Protein AF-A0A3P7LT71-F1 (afdb_monomer_lite)

Sequence (291 aa):
MTPVETENPTGGYGKTVSHVVISLRTVKGVKQLKLDPSIYESLQKEHVEVGDVIYIEANSGAVKRQGRCDVYTAEYDLEADEYVPLPKGEVHKKKEVVQDVTLHDLDIANARPQGGHDIVSMMGQLMKPKKTEITDKLRKEINKVVNKYIDQGIAELVPGVLFIDEVHMLDIECFTYLHRALESTIAPIVIFATNRGKCLIRLVSFFANLTNVSLRLPLIPVLLTLSPNNEPFHALLNRFVIQLLTPASRLAQLSESEEIGPEHINEVAGLFLNAKQSAKILAEHEAQYIK

Organism: Dibothriocephalus latus (NCBI:txid60516)

Foldseek 3Di:
DDFDWDDDPPPDPDTQGQWDWDWDDAPVGIDIDTAGSLLVVQCVVQVDDPQWDWDADRVVSHIDTPWGEPVPPDPPDPDPIDYDYGHNDDPDDDDDDDDDDDLVNVQVCVVQVQDPPDPVSVVVVVDDDDDDDRDPVSSVVSVVVVVVCVVVVNDDQDAAEAEDEQCLVDAPVVVVVVVVQVVDPSHHHYAYYHPDDDDDHVPCVVVVVPDPDPDPDPDDDDHPPPPPPDDDVPPPCPVVLVVLVVQLVVVCVVVVHPDRDPVSSVVSPVVDDDPVRVVVVCVVPVVVPPD

Secondary structure (DSSP, 8-state):
-EEEEE--TT--SSPEEEEEEEEEE-SS-EEEEEE-HHHHHHHHHTT--TTEEEEE-TTT--EEEEEEEGGG--TT------EEPPPSS-SS----------HHHHHHHHHS-TT--SHHHHHHHHS----PPPPHHHHHHHHHHHHHHHHTTS------EEEESSGGGSBHHHHHHHHHHHTSTTPPEEEE--S-SS---BTGGGTTTS----------S------SSS-SSTTT--HHHHHHHHHHHHHHHHTT-SS--HHHHHHHHHHS--HHHHHHHHHHTHHHH--

Radius of gyration: 31.95 Å; chains: 1; bounding box: 86×47×86 Å

pLDDT: mean 73.47, std 18.34, range [28.03, 94.38]

InterPro domains:
  IPR010339 TIP49, P-loop domain [PF06068] (2-202)
  IPR012340 Nucleic acid-binding, OB-fold [SSF50249] (5-72)
  IPR027238 RuvB-like [PTHR11093] (2-202)
  IPR027417 P-loop containing nucleoside triphosphate hydrolase [G3DSA:3.40.50.300] (113-221)
  IPR027417 P-loop containing nucleoside triphosphate hydrolase [SSF52540] (54-271)
  IPR041048 RuvB-like, AAA-lid domain [PF17856] (239-273)
  IPR042487 RuvBL1/2, DNA/RNA binding domain [G3DSA:2.40.50.360] (1-107)

Structure (mmCIF, N/CA/C/O backbone):
data_AF-A0A3P7LT71-F1
#
_entry.id   AF-A0A3P7LT71-F1
#
loop_
_atom_site.group_PDB
_atom_site.id
_atom_site.type_symbol
_atom_site.label_atom_id
_atom_site.label_alt_id
_atom_site.label_comp_id
_atom_site.label_asym_id
_atom_site.label_entity_id
_atom_site.label_seq_id
_atom_site.pdbx_PDB_ins_code
_atom_site.Cartn_x
_atom_site.Cartn_y
_atom_site.Cartn_z
_atom_site.occupancy
_atom_site.B_iso_or_equiv
_atom_site.auth_seq_id
_atom_site.auth_comp_id
_atom_site.auth_asym_id
_atom_site.auth_atom_id
_atom_site.pdbx_PDB_model_num
ATOM 1 N N . MET A 1 1 ? -33.618 5.134 18.884 1.00 56.66 1 MET A N 1
ATOM 2 C CA . MET A 1 1 ? -32.448 5.178 19.792 1.00 56.66 1 MET A CA 1
ATOM 3 C C . MET A 1 1 ? -32.828 6.002 21.014 1.00 56.66 1 MET A C 1
ATOM 5 O O . MET A 1 1 ? -33.650 6.895 20.858 1.00 56.66 1 MET A O 1
ATOM 9 N N . THR A 1 2 ? -32.293 5.710 22.200 1.00 57.09 2 THR A N 1
ATOM 10 C CA . THR A 1 2 ? -32.598 6.471 23.431 1.00 57.09 2 THR A CA 1
ATOM 11 C C . THR A 1 2 ? -31.295 6.906 24.107 1.00 57.09 2 THR A C 1
ATOM 13 O O . THR A 1 2 ? -30.626 6.051 24.698 1.00 57.09 2 THR A O 1
ATOM 16 N N . PRO A 1 3 ? -30.894 8.187 23.996 1.00 58.06 3 PRO A N 1
ATOM 17 C CA . PRO A 1 3 ? -29.768 8.722 24.757 1.00 58.06 3 PRO A CA 1
ATOM 18 C C . PRO A 1 3 ? -30.151 8.864 26.237 1.00 58.06 3 PRO A C 1
ATOM 20 O O . PRO A 1 3 ? -31.269 9.271 26.552 1.00 58.06 3 PRO A O 1
ATOM 23 N N . VAL A 1 4 ? -29.235 8.515 27.149 1.00 59.06 4 VAL A N 1
ATOM 24 C CA . VAL A 1 4 ? -29.421 8.721 28.595 1.00 59.06 4 VAL A CA 1
ATOM 25 C C . VAL A 1 4 ? -28.599 9.934 29.022 1.00 59.06 4 VAL A C 1
ATOM 27 O O . VAL A 1 4 ? -27.365 9.900 29.061 1.00 59.06 4 VAL A O 1
ATOM 30 N N . GLU A 1 5 ? -29.299 11.024 29.307 1.00 62.72 5 GLU A N 1
ATOM 31 C CA . GLU A 1 5 ? -28.729 12.320 29.680 1.00 62.72 5 GLU A CA 1
ATOM 32 C C . GLU A 1 5 ? -28.461 12.373 31.193 1.00 62.72 5 GLU A C 1
ATOM 34 O O . GLU A 1 5 ? -29.277 11.911 31.990 1.00 62.72 5 GLU A O 1
ATOM 39 N N . THR A 1 6 ? -27.332 12.954 31.599 1.00 56.59 6 THR A N 1
ATOM 40 C CA . THR A 1 6 ? -27.022 13.259 33.008 1.00 56.59 6 THR A CA 1
ATOM 41 C C . THR A 1 6 ? -26.658 14.731 33.170 1.00 56.59 6 THR A C 1
ATOM 43 O O . THR A 1 6 ? -26.099 15.347 32.259 1.00 56.59 6 THR A O 1
ATOM 46 N N . GLU A 1 7 ? -26.967 15.298 34.336 1.00 48.78 7 GLU A N 1
ATOM 47 C CA . GLU A 1 7 ? -26.596 16.672 34.686 1.00 48.78 7 GLU A CA 1
ATOM 48 C C . GLU A 1 7 ? -25.079 16.803 34.895 1.00 48.78 7 GLU A C 1
ATOM 50 O O . GLU A 1 7 ? -24.433 15.924 35.469 1.00 48.78 7 GLU A O 1
ATOM 55 N N . ASN A 1 8 ? -24.500 17.904 34.409 1.00 49.47 8 ASN A N 1
ATOM 56 C CA . ASN A 1 8 ? -23.070 18.178 34.529 1.00 49.47 8 ASN A CA 1
ATOM 57 C C . ASN A 1 8 ? -22.668 18.464 35.990 1.00 49.47 8 ASN A C 1
ATOM 59 O O . ASN A 1 8 ? -23.230 19.382 36.590 1.00 49.47 8 ASN A O 1
ATOM 63 N N . PRO A 1 9 ? -21.624 17.808 36.540 1.00 56.09 9 PRO A N 1
ATOM 64 C CA . PRO A 1 9 ? -21.125 18.109 37.884 1.00 56.09 9 PRO A CA 1
ATOM 65 C C . PRO A 1 9 ? -20.475 19.502 38.024 1.00 56.09 9 PRO A C 1
ATOM 67 O O . PRO A 1 9 ? -20.189 19.926 39.140 1.00 56.09 9 PRO A O 1
ATOM 70 N N . THR A 1 10 ? -20.260 20.234 36.923 1.00 57.00 10 THR A N 1
ATOM 71 C CA . THR A 1 10 ? -19.500 21.502 36.890 1.00 57.00 10 THR A CA 1
ATOM 72 C C . THR A 1 10 ? -20.336 22.739 36.521 1.00 57.00 10 THR A C 1
ATOM 74 O O . THR A 1 10 ? -19.795 23.720 36.020 1.00 57.00 10 THR A O 1
ATOM 77 N N . GLY A 1 11 ? -21.654 22.727 36.755 1.00 52.84 11 GLY A N 1
ATOM 78 C CA . GLY A 1 11 ? -22.485 23.948 36.774 1.00 52.84 11 GLY A CA 1
ATOM 79 C C . GLY A 1 11 ? -22.625 24.731 35.455 1.00 52.84 11 GLY A C 1
ATOM 80 O O . GLY A 1 11 ? -23.061 25.880 35.477 1.00 52.84 11 GLY A O 1
ATOM 81 N N . GLY A 1 12 ? -22.265 24.143 34.311 1.00 45.78 12 GLY A N 1
ATOM 82 C CA . GLY A 1 12 ? -22.457 24.734 32.984 1.00 45.78 12 GLY A CA 1
ATOM 83 C C . GLY A 1 12 ? -23.772 24.289 32.341 1.00 45.78 12 GLY A C 1
ATOM 84 O O . GLY A 1 12 ? -24.101 23.103 32.365 1.00 45.78 12 GLY A O 1
ATOM 85 N N . TYR A 1 13 ? -24.511 25.234 31.749 1.00 42.78 13 TYR A N 1
ATOM 86 C CA . TYR A 1 13 ? -25.722 24.961 30.970 1.00 42.78 13 TYR A CA 1
ATOM 87 C C . TYR A 1 13 ? -25.415 24.008 29.806 1.00 42.78 13 TYR A C 1
ATOM 89 O O . TYR A 1 13 ? -24.711 24.367 28.867 1.00 42.78 13 TYR A O 1
ATOM 97 N N . GLY A 1 14 ? -25.968 22.799 29.871 1.00 52.97 14 GLY A N 1
ATOM 98 C CA . GLY A 1 14 ? -25.891 21.798 28.811 1.00 52.97 14 GLY A CA 1
ATOM 99 C C . GLY A 1 14 ? -26.136 20.403 29.372 1.00 52.97 14 GLY A C 1
ATOM 100 O O . GLY A 1 14 ? -25.527 20.022 30.370 1.00 52.97 14 GLY A O 1
ATOM 101 N N . LYS A 1 15 ? -27.052 19.652 28.757 1.00 57.28 15 LYS A N 1
ATOM 102 C CA . LYS A 1 15 ? -27.243 18.235 29.072 1.00 57.28 15 LYS A CA 1
ATOM 103 C C . LYS A 1 15 ? -26.098 17.445 28.447 1.00 57.28 15 LYS A C 1
ATOM 105 O O . LYS A 1 15 ? -25.860 17.585 27.250 1.00 57.28 15 LYS A O 1
ATOM 110 N N . THR A 1 16 ? -25.417 16.618 29.231 1.00 62.06 16 THR A N 1
ATOM 111 C CA . THR A 1 16 ? -24.325 15.777 28.725 1.00 62.06 16 THR A CA 1
ATOM 112 C C . THR A 1 16 ? -24.834 14.350 28.583 1.00 62.06 16 THR A C 1
ATOM 114 O O . THR A 1 16 ? -25.412 13.786 29.516 1.00 62.06 16 THR A O 1
ATOM 117 N N . VAL A 1 17 ? -24.666 13.763 27.398 1.00 68.06 17 VAL A N 1
ATOM 118 C CA . VAL A 1 17 ? -25.032 12.364 27.149 1.00 68.06 17 VAL A CA 1
ATOM 119 C C . VAL A 1 17 ? -24.034 11.478 27.891 1.00 68.06 17 VAL A C 1
ATOM 121 O O . VAL A 1 17 ? -22.835 11.578 27.662 1.00 68.06 17 VAL A O 1
ATOM 124 N N . SER A 1 18 ? -24.519 10.626 28.796 1.00 75.44 18 SER A N 1
ATOM 125 C CA . SER A 1 18 ? -23.660 9.730 29.589 1.00 75.44 18 SER A CA 1
ATOM 126 C C . SER A 1 18 ? -23.343 8.422 28.869 1.00 75.44 18 SER A C 1
ATOM 128 O O . SER A 1 18 ? -22.253 7.879 29.009 1.00 75.44 18 SER A O 1
ATOM 130 N N . HIS A 1 19 ? -24.306 7.905 28.109 1.00 76.81 19 HIS A N 1
ATOM 131 C CA . HIS A 1 19 ? -24.174 6.725 27.263 1.00 76.81 19 HIS A CA 1
ATOM 132 C C . HIS A 1 19 ? -25.355 6.650 26.291 1.00 76.81 19 HIS A C 1
ATOM 134 O O . HIS A 1 19 ? -26.444 7.176 26.557 1.00 76.81 19 HIS A O 1
ATOM 140 N N . VAL A 1 20 ? -25.156 5.958 25.170 1.00 84.06 20 VAL A N 1
ATOM 141 C CA . VAL A 1 20 ? -26.204 5.698 24.177 1.00 84.06 20 VAL A CA 1
ATOM 142 C C . VAL A 1 20 ? -26.631 4.245 24.269 1.00 84.06 20 VAL A C 1
ATOM 144 O O . VAL A 1 20 ? -25.797 3.340 24.285 1.00 84.06 20 VAL A O 1
ATOM 147 N N . VAL A 1 21 ? -27.940 4.001 24.300 1.00 88.88 21 VAL A N 1
ATOM 148 C CA . VAL A 1 21 ? -28.482 2.643 24.245 1.00 88.88 21 VAL A CA 1
ATOM 149 C C . VAL A 1 21 ? -29.082 2.390 22.865 1.00 88.88 21 VAL A C 1
ATOM 151 O O . VAL A 1 21 ? -30.026 3.070 22.448 1.00 88.88 21 VAL A O 1
ATOM 154 N N . ILE A 1 22 ? -28.542 1.393 22.161 1.00 89.69 22 ILE A N 1
ATOM 155 C CA . ILE A 1 22 ? -28.973 1.005 20.812 1.00 89.69 22 ILE A CA 1
ATOM 156 C C . ILE A 1 22 ? -29.358 -0.467 20.805 1.00 89.69 22 ILE A C 1
ATOM 158 O O . ILE A 1 22 ? -28.651 -1.312 21.350 1.00 89.69 22 ILE A O 1
ATOM 162 N N . SER A 1 23 ? -30.486 -0.775 20.171 1.00 91.06 23 SER A N 1
ATOM 163 C CA . SER A 1 23 ? -30.909 -2.150 19.914 1.00 91.06 23 SER A CA 1
ATOM 164 C C . SER A 1 23 ? -30.607 -2.490 18.463 1.00 91.06 23 SER A C 1
ATOM 166 O O . SER A 1 23 ? -31.180 -1.880 17.564 1.00 91.06 23 SER A O 1
ATOM 168 N N . LEU A 1 24 ? -29.704 -3.443 18.241 1.00 92.06 24 LEU A N 1
ATOM 169 C CA . LEU A 1 24 ? -29.314 -3.911 16.913 1.00 92.06 24 LEU A CA 1
ATOM 170 C C . LEU A 1 24 ? -29.875 -5.310 16.662 1.00 92.06 24 LEU A C 1
ATOM 172 O O . LEU A 1 24 ? -29.903 -6.157 17.560 1.00 92.06 24 LEU A O 1
ATOM 176 N N . ARG A 1 25 ? -30.308 -5.556 15.425 1.00 91.50 25 ARG A N 1
ATOM 177 C CA . ARG A 1 25 ? -30.912 -6.817 14.990 1.00 91.50 25 ARG A CA 1
ATOM 178 C C . ARG A 1 25 ? -30.166 -7.380 13.788 1.00 91.50 25 ARG A C 1
ATOM 180 O O . ARG A 1 25 ? -29.924 -6.673 12.818 1.00 91.50 25 ARG A O 1
ATOM 187 N N . THR A 1 26 ? -29.873 -8.673 13.837 1.00 92.38 26 THR A N 1
ATOM 188 C CA . THR A 1 26 ? -29.441 -9.476 12.688 1.00 92.38 26 THR A CA 1
ATOM 189 C C . THR A 1 26 ? -30.418 -10.630 12.460 1.00 92.38 26 THR A C 1
ATOM 191 O O . THR A 1 26 ? -31.375 -10.805 13.219 1.00 92.38 26 THR A O 1
ATOM 194 N N . VAL A 1 27 ? -30.187 -11.451 11.429 1.00 91.75 27 VAL A N 1
ATOM 195 C CA . VAL A 1 27 ? -30.993 -12.665 11.177 1.00 91.75 27 VAL A CA 1
ATOM 196 C C . VAL A 1 27 ? -30.924 -13.645 12.356 1.00 91.75 27 VAL A C 1
ATOM 198 O O . VAL A 1 27 ? -31.893 -14.341 12.639 1.00 91.75 27 VAL A O 1
ATOM 201 N N . LYS A 1 28 ? -29.788 -13.693 13.063 1.00 89.00 28 LYS A N 1
ATOM 202 C CA . LYS A 1 28 ? -29.563 -14.633 14.170 1.00 89.00 28 LYS A CA 1
ATOM 203 C C . LYS A 1 28 ? -30.154 -14.184 15.505 1.00 89.00 28 LYS A C 1
ATOM 205 O O . LYS A 1 28 ? -30.392 -15.030 16.360 1.00 89.00 28 LYS A O 1
ATOM 210 N N . GLY A 1 29 ? -30.363 -12.885 15.718 1.00 89.25 29 GLY A N 1
ATOM 211 C CA . GLY A 1 29 ? -30.890 -12.395 16.988 1.00 89.25 29 GLY A CA 1
ATOM 212 C C . GLY A 1 29 ? -30.862 -10.879 17.143 1.00 89.25 29 GLY A C 1
ATOM 213 O O . GLY A 1 29 ? -30.380 -10.144 16.282 1.00 89.25 29 GLY A O 1
ATOM 214 N N . VAL A 1 30 ? -31.388 -10.419 18.276 1.00 92.62 30 VAL A N 1
ATOM 215 C CA . VAL A 1 30 ? -31.430 -9.008 18.678 1.00 92.62 30 VAL A CA 1
ATOM 216 C C . VAL A 1 30 ? -30.557 -8.829 19.911 1.00 92.62 30 VAL A C 1
ATOM 218 O O . VAL A 1 30 ? -30.588 -9.661 20.819 1.00 92.62 30 VAL A O 1
ATOM 221 N N . LYS A 1 31 ? -29.784 -7.744 19.964 1.00 91.19 31 LYS A N 1
ATOM 222 C CA . LYS A 1 31 ? -28.981 -7.397 21.135 1.00 91.19 31 LYS A CA 1
ATOM 223 C C . LYS A 1 31 ? -29.050 -5.903 21.411 1.00 91.19 31 LYS A C 1
ATOM 225 O O . LYS A 1 31 ? -28.891 -5.088 20.506 1.00 91.19 31 LYS A O 1
ATOM 230 N N . GLN A 1 32 ? -29.264 -5.562 22.675 1.00 90.94 32 GLN A N 1
ATOM 231 C CA . GLN A 1 32 ? -29.188 -4.191 23.157 1.00 90.94 32 GLN A CA 1
ATOM 232 C C . GLN A 1 32 ? -27.770 -3.921 23.665 1.00 90.94 32 GLN A C 1
ATOM 234 O O . GLN A 1 32 ? -27.232 -4.690 24.464 1.00 90.94 32 GLN A O 1
ATOM 239 N N . LEU A 1 33 ? -27.155 -2.855 23.167 1.00 87.69 33 LEU A N 1
ATOM 240 C CA . LEU A 1 33 ? -25.790 -2.453 23.478 1.00 87.69 33 LEU A CA 1
ATOM 241 C C . LEU A 1 33 ? -25.803 -1.078 24.144 1.00 87.69 33 LEU A C 1
ATOM 243 O O . LEU A 1 33 ? -26.560 -0.189 23.749 1.00 87.69 33 LEU A O 1
ATOM 247 N N . LYS A 1 34 ? -24.950 -0.926 25.158 1.00 87.94 34 LYS A N 1
ATOM 248 C CA . LYS A 1 34 ? -24.612 0.366 25.755 1.00 87.94 34 LYS A CA 1
ATOM 249 C C . LYS A 1 34 ? -23.305 0.828 25.127 1.00 87.94 34 LYS A C 1
ATOM 251 O O . LYS A 1 34 ? -22.323 0.090 25.168 1.00 87.94 34 LYS A O 1
ATOM 256 N N . LEU A 1 35 ? -23.331 2.001 24.518 1.00 85.81 35 LEU A N 1
ATOM 257 C CA . LEU A 1 35 ? -22.243 2.575 23.740 1.00 85.81 35 LEU A CA 1
ATOM 258 C C . LEU A 1 35 ? -21.802 3.902 24.357 1.00 85.81 35 LEU A C 1
ATOM 260 O O . LEU A 1 35 ? -22.579 4.568 25.049 1.00 85.81 35 LEU A O 1
ATOM 264 N N . ASP A 1 36 ? -20.548 4.255 24.099 1.00 84.69 36 ASP A N 1
ATOM 265 C CA . ASP A 1 36 ? -19.942 5.500 24.558 1.00 84.69 36 ASP A CA 1
ATOM 266 C C . ASP A 1 36 ? -20.647 6.731 23.946 1.00 84.69 36 ASP A C 1
ATOM 268 O O . ASP A 1 36 ? -21.119 6.652 22.804 1.00 84.69 36 ASP A O 1
ATOM 272 N N . PRO A 1 37 ? -20.731 7.869 24.662 1.00 83.56 37 PRO A N 1
ATOM 273 C CA . PRO A 1 37 ? -21.301 9.109 24.135 1.00 83.56 37 PRO A CA 1
ATOM 274 C C . PRO A 1 37 ? -20.713 9.571 22.800 1.00 83.56 37 PRO A C 1
ATOM 276 O O . PRO A 1 37 ? -21.458 10.099 21.980 1.00 83.56 37 PRO A O 1
ATOM 279 N N . SER A 1 38 ? -19.425 9.331 22.535 1.00 82.56 38 SER A N 1
ATOM 280 C CA . SER A 1 38 ? -18.770 9.712 21.269 1.00 82.56 38 SER A CA 1
ATOM 281 C C . SER A 1 38 ? -19.420 9.083 20.029 1.00 82.56 38 SER A C 1
ATOM 283 O O . SER A 1 38 ? -19.444 9.674 18.948 1.00 82.56 38 SER A O 1
ATOM 285 N N . ILE A 1 39 ? -20.023 7.902 20.184 1.00 86.62 39 ILE A N 1
ATOM 286 C CA . ILE A 1 39 ? -20.712 7.202 19.095 1.00 86.62 39 ILE A CA 1
ATOM 287 C C . ILE A 1 39 ? -22.015 7.928 18.724 1.00 86.62 39 ILE A C 1
ATOM 289 O O . ILE A 1 39 ? -22.436 7.869 17.569 1.00 86.62 39 ILE A O 1
ATOM 293 N N . TYR A 1 40 ? -22.629 8.663 19.662 1.00 84.44 40 TYR A N 1
ATOM 294 C CA . TYR A 1 40 ? -23.823 9.473 19.399 1.00 84.44 40 TYR A CA 1
ATOM 295 C C . TYR A 1 40 ? -23.583 10.501 18.292 1.00 84.44 40 TYR A C 1
ATOM 297 O O . TYR A 1 40 ? -24.380 10.615 17.363 1.00 84.44 40 TYR A O 1
ATOM 305 N N . GLU A 1 41 ? -22.456 11.211 18.367 1.00 83.50 41 GLU A N 1
ATOM 306 C CA . GLU A 1 41 ? -22.095 12.246 17.397 1.00 83.50 41 GLU A CA 1
ATOM 307 C C . GLU A 1 41 ? -21.868 11.643 16.007 1.00 83.50 41 GLU A C 1
ATOM 309 O O . GLU A 1 41 ? -22.338 12.180 15.004 1.00 83.50 41 GLU A O 1
ATOM 314 N N . SER A 1 42 ? -21.213 10.479 15.947 1.00 87.06 42 SER A N 1
ATOM 315 C CA . SER A 1 42 ? -20.980 9.755 14.692 1.00 87.06 42 SER A CA 1
ATOM 316 C C . SER A 1 42 ? -22.283 9.257 14.059 1.00 87.06 42 SER A C 1
ATOM 318 O O . SER A 1 42 ? -22.452 9.359 12.848 1.00 87.06 42 SER A O 1
ATOM 320 N N . LEU A 1 43 ? -23.236 8.779 14.866 1.00 88.12 43 LEU A N 1
ATOM 321 C CA . LEU A 1 43 ? -24.565 8.375 14.388 1.00 88.12 43 LEU A CA 1
ATOM 322 C C . LEU A 1 43 ? -25.357 9.557 13.830 1.00 88.12 43 LEU A C 1
ATOM 324 O O . LEU A 1 43 ? -26.037 9.415 12.816 1.00 88.12 43 LEU A O 1
ATOM 328 N N . GLN A 1 44 ? -25.261 10.718 14.484 1.00 86.75 44 GLN A N 1
ATOM 329 C CA . GLN A 1 44 ? -25.933 11.933 14.036 1.00 86.75 44 GLN A CA 1
ATOM 330 C C . GLN A 1 44 ? -25.322 12.467 12.736 1.00 86.75 44 GLN A C 1
ATOM 332 O O . GLN A 1 44 ? -26.058 12.899 11.852 1.00 86.75 44 GLN A O 1
ATOM 337 N N . LYS A 1 45 ? -23.993 12.396 12.598 1.00 88.62 45 LYS A N 1
ATOM 338 C CA . LYS A 1 45 ? -23.267 12.799 11.386 1.00 88.62 45 LYS A CA 1
ATOM 339 C C . LYS A 1 45 ? -23.591 11.917 10.177 1.00 88.62 45 LYS A C 1
ATOM 341 O O . LYS A 1 45 ? -23.670 12.422 9.065 1.00 88.62 45 LYS A O 1
ATOM 346 N N . GLU A 1 46 ? -23.781 10.620 10.401 1.00 86.69 46 GLU A N 1
ATOM 347 C CA . GLU A 1 46 ? -24.147 9.642 9.366 1.00 86.69 46 GLU A CA 1
ATOM 348 C C . GLU A 1 46 ? -25.667 9.577 9.111 1.00 86.69 46 GLU A C 1
ATOM 350 O O . GLU A 1 46 ? -26.113 8.741 8.329 1.00 86.69 46 GLU A O 1
ATOM 355 N N . HIS A 1 47 ? -26.463 10.438 9.764 1.00 88.38 47 HIS A N 1
ATOM 356 C CA . HIS A 1 47 ? -27.927 10.488 9.651 1.00 88.38 47 HIS A CA 1
ATOM 357 C C . HIS A 1 47 ? -28.598 9.117 9.821 1.00 88.38 47 HIS A C 1
ATOM 359 O O . HIS A 1 47 ? -29.486 8.742 9.063 1.00 88.38 47 HIS A O 1
ATOM 365 N N . VAL A 1 48 ? -28.153 8.348 10.819 1.00 89.38 48 VAL A N 1
ATOM 366 C CA . VAL A 1 48 ? -28.643 6.982 11.024 1.00 89.38 48 VAL A CA 1
ATOM 367 C C . VAL A 1 48 ? -30.056 6.981 11.595 1.00 89.38 48 VAL A C 1
ATOM 369 O O . VAL A 1 48 ? -30.310 7.516 12.679 1.00 89.38 48 VAL A O 1
ATOM 372 N N . GLU A 1 49 ? -30.949 6.262 10.925 1.00 88.06 49 GLU A N 1
ATOM 373 C CA . GLU A 1 49 ? -32.339 6.106 11.327 1.00 88.06 49 GLU A CA 1
ATOM 374 C C . GLU A 1 49 ? -32.695 4.676 11.752 1.00 88.06 49 GLU A C 1
ATOM 376 O O . GLU A 1 49 ? -31.937 3.711 11.609 1.00 88.06 49 GLU A O 1
ATOM 381 N N . VAL A 1 50 ? -33.895 4.522 12.318 1.00 88.38 50 VAL A N 1
ATOM 382 C CA . VAL A 1 50 ? -34.441 3.201 12.635 1.00 88.38 50 VAL A CA 1
ATOM 383 C C . VAL A 1 50 ? -34.809 2.498 11.332 1.00 88.38 50 VAL A C 1
ATOM 385 O O . VAL A 1 50 ? -35.733 2.913 10.646 1.00 88.38 50 VAL A O 1
ATOM 388 N N . GLY A 1 51 ? -34.113 1.403 11.037 1.00 87.31 51 GLY A N 1
ATOM 389 C CA . GLY A 1 51 ? -34.288 0.643 9.797 1.00 87.31 51 GLY A CA 1
ATOM 390 C C . GLY A 1 51 ? -33.019 0.570 8.953 1.00 87.31 51 GLY A C 1
ATOM 391 O O . GLY A 1 51 ? -32.964 -0.234 8.029 1.00 87.31 51 GLY A O 1
ATOM 392 N N . ASP A 1 52 ? -31.980 1.332 9.293 1.00 90.44 52 ASP A N 1
ATOM 393 C CA . ASP A 1 52 ? -30.711 1.300 8.569 1.00 90.44 52 ASP A CA 1
ATOM 394 C C . ASP A 1 52 ? -29.800 0.154 9.027 1.00 90.44 52 ASP A C 1
ATOM 396 O O . ASP A 1 52 ? -29.746 -0.219 10.207 1.00 90.44 52 ASP A O 1
ATOM 400 N N . VAL A 1 53 ? -29.031 -0.386 8.082 1.00 91.56 53 VAL A N 1
ATOM 401 C CA . VAL A 1 53 ? -27.941 -1.323 8.351 1.00 91.56 53 VAL A CA 1
ATOM 402 C C . VAL A 1 53 ? -26.673 -0.515 8.604 1.00 91.56 53 VAL A C 1
ATOM 404 O O . VAL A 1 53 ? -26.210 0.231 7.743 1.00 91.56 53 VAL A O 1
ATOM 407 N N . ILE A 1 54 ? -26.095 -0.669 9.795 1.00 92.94 54 ILE A N 1
ATOM 408 C CA . ILE A 1 54 ? -24.903 0.075 10.213 1.00 92.94 54 ILE A CA 1
ATOM 409 C C . ILE A 1 54 ? -23.782 -0.852 10.666 1.00 92.94 54 ILE A C 1
ATOM 411 O O . ILE A 1 54 ? -24.015 -1.921 11.235 1.00 92.94 54 ILE A O 1
ATOM 415 N N . TYR A 1 55 ? -22.550 -0.401 10.457 1.00 91.31 55 TYR A N 1
ATOM 416 C CA . TYR A 1 55 ? -21.349 -1.007 11.014 1.00 91.31 55 TYR A CA 1
ATOM 417 C C . TYR A 1 55 ? -20.757 -0.073 12.071 1.00 91.31 55 TYR A C 1
ATOM 419 O O . TYR A 1 55 ? -20.469 1.085 11.774 1.00 91.31 55 TYR A O 1
ATOM 427 N N . ILE A 1 56 ? -20.582 -0.584 13.292 1.00 90.06 56 ILE A N 1
ATOM 428 C CA . ILE A 1 56 ? -19.981 0.150 14.411 1.00 90.06 56 ILE A CA 1
ATOM 429 C C . ILE A 1 56 ? -18.676 -0.539 14.788 1.00 90.06 56 ILE A C 1
ATOM 431 O O . ILE A 1 56 ? -18.669 -1.714 15.164 1.00 90.06 56 ILE A O 1
ATOM 435 N N . GLU A 1 57 ? -17.579 0.203 14.733 1.00 87.62 57 GLU A N 1
ATOM 436 C CA . GLU A 1 57 ? -16.297 -0.252 15.249 1.00 87.62 57 GLU A CA 1
ATOM 437 C C . GLU A 1 57 ? -16.129 0.211 16.700 1.00 87.62 57 GLU A C 1
ATOM 439 O O . GLU A 1 57 ? -15.913 1.387 16.980 1.00 87.62 57 GLU A O 1
ATOM 444 N N . ALA A 1 58 ? -16.226 -0.730 17.642 1.00 79.06 58 ALA A N 1
ATOM 445 C CA . ALA A 1 58 ? -16.231 -0.419 19.073 1.00 79.06 58 ALA A CA 1
ATOM 446 C C . ALA A 1 58 ? -14.939 0.256 19.577 1.00 79.06 58 ALA A C 1
ATOM 448 O O . ALA A 1 58 ? -14.991 0.994 20.555 1.00 79.06 58 ALA A O 1
ATOM 449 N N . ASN A 1 59 ? -13.796 0.011 18.925 1.00 79.88 59 ASN A N 1
ATOM 450 C CA . ASN A 1 59 ? -12.498 0.544 19.353 1.00 79.88 59 ASN A CA 1
ATOM 451 C C . ASN A 1 59 ? -12.273 1.994 18.906 1.00 79.88 59 ASN A C 1
ATOM 453 O O . ASN A 1 59 ? -11.680 2.773 19.645 1.00 79.88 59 ASN A O 1
ATOM 457 N N . SER A 1 60 ? -12.702 2.339 17.690 1.00 79.94 60 SER A N 1
ATOM 458 C CA . SER A 1 60 ? -12.516 3.675 17.111 1.00 79.94 60 SER A CA 1
ATOM 459 C C . SER A 1 60 ? -13.721 4.588 17.340 1.00 79.94 60 SER A C 1
ATOM 461 O O . SER A 1 60 ? -13.608 5.798 17.175 1.00 79.94 60 SER A O 1
ATOM 463 N N . GLY A 1 61 ? -14.881 4.019 17.684 1.00 80.94 61 GLY A N 1
ATOM 464 C CA . GLY A 1 61 ? -16.150 4.743 17.747 1.00 80.94 61 GLY A CA 1
ATOM 465 C C . GLY A 1 61 ? -16.701 5.121 16.368 1.00 80.94 61 GLY A C 1
ATOM 466 O O . GLY A 1 61 ? -17.726 5.796 16.290 1.00 80.94 61 GLY A O 1
ATOM 467 N N . ALA A 1 62 ? -16.053 4.684 15.281 1.00 86.00 62 ALA A N 1
ATOM 468 C CA . ALA A 1 62 ? -16.481 4.989 13.926 1.00 86.00 62 ALA A CA 1
ATOM 469 C C . ALA A 1 62 ? -17.754 4.214 13.564 1.00 86.00 62 ALA A C 1
ATOM 471 O O . ALA A 1 62 ? -17.850 2.995 13.751 1.00 86.00 62 ALA A O 1
ATOM 472 N N . VAL A 1 63 ? -18.715 4.935 12.992 1.00 91.12 63 VAL A N 1
ATOM 473 C CA . VAL A 1 63 ? -19.972 4.389 12.479 1.00 91.12 63 VAL A CA 1
ATOM 474 C C . VAL A 1 63 ? -20.017 4.602 10.974 1.00 91.12 63 VAL A C 1
ATOM 476 O O . VAL A 1 63 ? -19.625 5.659 10.492 1.00 91.12 63 VAL A O 1
ATOM 479 N N . LYS A 1 64 ? -20.475 3.591 10.233 1.00 91.62 64 LYS A N 1
ATOM 480 C CA . LYS A 1 64 ? -20.736 3.683 8.792 1.00 91.62 64 LYS A CA 1
ATOM 481 C C . LYS A 1 64 ? -22.142 3.185 8.487 1.00 91.62 64 LYS A C 1
ATOM 483 O O . LYS A 1 64 ? -22.464 2.043 8.841 1.00 91.62 64 LYS A O 1
ATOM 488 N N . ARG A 1 65 ? -22.950 4.007 7.813 1.00 91.75 65 ARG A N 1
ATOM 489 C CA . ARG A 1 65 ? -24.250 3.600 7.258 1.00 91.75 65 ARG A CA 1
ATOM 490 C C . ARG A 1 65 ? -24.012 2.795 5.975 1.00 91.75 65 ARG A C 1
ATOM 492 O O . ARG A 1 65 ? -23.340 3.273 5.071 1.00 91.75 65 ARG A O 1
ATOM 499 N N . GLN A 1 66 ? -24.495 1.552 5.923 1.00 90.44 66 GLN A N 1
ATOM 500 C CA . GLN A 1 66 ? -24.387 0.698 4.729 1.00 90.44 66 GLN A CA 1
ATOM 501 C C . GLN A 1 66 ? -25.570 0.879 3.780 1.00 90.44 66 GLN A C 1
ATOM 503 O O . GLN A 1 66 ? -25.402 0.697 2.584 1.00 90.44 66 GLN A O 1
ATOM 508 N N . GLY A 1 67 ? -26.745 1.221 4.307 1.00 89.06 67 GLY A N 1
ATOM 509 C CA . GLY A 1 67 ? -27.953 1.412 3.512 1.00 89.06 67 GLY A CA 1
ATOM 510 C C . GLY A 1 67 ? -29.217 1.104 4.305 1.00 89.06 67 GLY A C 1
ATOM 511 O O . GLY A 1 67 ? -29.156 0.787 5.502 1.00 89.06 67 GLY A O 1
ATOM 512 N N . ARG A 1 68 ? -30.367 1.195 3.639 1.00 88.31 68 ARG A N 1
ATOM 513 C CA . ARG A 1 68 ? -31.679 0.911 4.231 1.00 88.31 68 ARG A CA 1
ATOM 514 C C . ARG A 1 68 ? -31.943 -0.592 4.209 1.00 88.31 68 ARG A C 1
ATOM 516 O O . ARG A 1 68 ? -31.603 -1.272 3.252 1.00 88.31 68 ARG A O 1
ATOM 523 N N . CYS A 1 69 ? -32.538 -1.144 5.261 1.00 87.19 69 CYS A N 1
ATOM 524 C CA . CYS A 1 69 ? -32.855 -2.571 5.298 1.00 87.19 69 CYS A CA 1
ATOM 525 C C . CYS A 1 69 ? -34.050 -2.914 4.392 1.00 87.19 69 CYS A C 1
ATOM 527 O O . CYS A 1 69 ? -35.098 -2.280 4.501 1.00 87.19 69 CYS A O 1
ATOM 529 N N . ASP A 1 70 ? -33.941 -3.990 3.605 1.00 83.31 70 ASP A N 1
ATOM 530 C CA . ASP A 1 70 ? -34.991 -4.490 2.691 1.00 83.31 70 ASP A CA 1
ATOM 531 C C . ASP A 1 70 ? -36.352 -4.751 3.369 1.00 83.31 70 ASP A C 1
ATOM 533 O O . ASP A 1 70 ? -37.403 -4.721 2.741 1.00 83.31 70 ASP A O 1
ATOM 537 N N . VAL A 1 71 ? -36.366 -5.028 4.678 1.00 78.06 71 VAL A N 1
ATOM 538 C CA . VAL A 1 71 ? -37.615 -5.267 5.431 1.00 78.06 71 VAL A CA 1
ATOM 539 C C . VAL A 1 71 ? -38.434 -3.981 5.597 1.00 78.06 71 VAL A C 1
ATOM 541 O O . VAL A 1 71 ? -39.632 -4.039 5.867 1.00 78.06 71 VAL A O 1
ATOM 544 N N . TYR A 1 72 ? -37.786 -2.827 5.454 1.00 69.81 72 TYR A N 1
ATOM 545 C CA . TYR A 1 72 ? -38.387 -1.507 5.585 1.00 69.81 72 TYR A CA 1
ATOM 546 C C . TYR A 1 72 ? -38.660 -0.845 4.230 1.00 69.81 72 TYR A C 1
ATOM 548 O O . TYR A 1 72 ? -38.963 0.345 4.209 1.00 69.81 72 TYR A O 1
ATOM 556 N N . THR A 1 73 ? -38.591 -1.588 3.118 1.00 64.62 73 THR A N 1
ATOM 557 C CA . THR A 1 73 ? -39.076 -1.111 1.818 1.00 64.62 73 THR A CA 1
ATOM 558 C C . THR A 1 73 ? -40.565 -0.799 1.938 1.00 64.62 73 THR A C 1
ATOM 560 O O . THR A 1 73 ? -41.402 -1.700 1.990 1.00 64.62 73 THR A O 1
ATOM 563 N N . ALA A 1 74 ? -40.913 0.482 2.021 1.00 60.91 74 ALA A N 1
ATOM 564 C CA . ALA A 1 74 ? -42.294 0.889 1.845 1.00 60.91 74 ALA A CA 1
ATOM 565 C C . ALA A 1 74 ? -42.611 0.813 0.346 1.00 60.91 74 ALA A C 1
ATOM 567 O O . ALA A 1 74 ? -41.868 1.346 -0.473 1.00 60.91 74 ALA A O 1
ATOM 568 N N . GLU A 1 75 ? -43.731 0.186 -0.024 1.00 56.19 75 GLU A N 1
ATOM 569 C CA . GLU A 1 75 ? -44.183 0.043 -1.424 1.00 56.19 75 GLU A CA 1
ATOM 570 C C . GLU A 1 75 ? -44.423 1.392 -2.144 1.00 56.19 75 GLU A C 1
ATOM 572 O O . GLU A 1 75 ? -44.702 1.417 -3.341 1.00 56.19 75 GLU A O 1
ATOM 577 N N . TYR A 1 76 ? -44.305 2.513 -1.425 1.00 54.25 76 TYR A N 1
ATOM 578 C CA . TYR A 1 76 ? -44.583 3.871 -1.892 1.00 54.25 76 TYR A CA 1
ATOM 579 C C . TYR A 1 76 ? -43.403 4.841 -1.749 1.00 54.25 76 TYR A C 1
ATOM 581 O O . TYR A 1 76 ? -43.592 6.040 -1.957 1.00 54.25 76 TYR A O 1
ATOM 589 N N . ASP A 1 77 ? -42.211 4.358 -1.394 1.00 57.47 77 ASP A N 1
ATOM 590 C CA . ASP A 1 77 ? -41.045 5.226 -1.256 1.00 57.47 77 ASP A CA 1
ATOM 591 C C . ASP A 1 77 ? -40.331 5.411 -2.605 1.00 57.47 77 ASP A C 1
ATOM 593 O O . ASP A 1 77 ? -39.853 4.453 -3.211 1.00 57.47 77 ASP A O 1
ATOM 597 N N . LEU A 1 78 ? -40.306 6.651 -3.102 1.00 60.16 78 LEU A N 1
ATOM 598 C CA . LEU A 1 78 ? -39.597 7.043 -4.330 1.00 60.16 78 LEU A CA 1
ATOM 599 C C . LEU A 1 78 ? -38.117 7.373 -4.055 1.00 60.16 78 LEU A C 1
ATOM 601 O O . LEU A 1 78 ? -37.425 7.881 -4.941 1.00 60.16 78 LEU A O 1
ATOM 605 N N . GLU A 1 79 ? -37.633 7.124 -2.837 1.00 65.19 79 GLU A N 1
ATOM 606 C CA . GLU A 1 79 ? -36.250 7.364 -2.440 1.00 65.19 79 GLU A CA 1
ATOM 607 C C . GLU A 1 79 ? -35.282 6.345 -3.064 1.00 65.19 79 GLU A C 1
ATOM 609 O O . GLU A 1 79 ? -35.469 5.128 -3.010 1.00 65.19 79 GLU A O 1
ATOM 614 N N . ALA A 1 80 ? -34.210 6.864 -3.668 1.00 64.62 80 ALA A N 1
ATOM 615 C CA . ALA A 1 80 ? -33.149 6.095 -4.320 1.00 64.62 80 ALA A CA 1
ATOM 616 C C . ALA A 1 80 ? -32.099 5.582 -3.316 1.00 64.62 80 ALA A C 1
ATOM 618 O O . ALA A 1 80 ? -30.898 5.644 -3.586 1.00 64.62 80 ALA A O 1
ATOM 619 N N . ASP A 1 81 ? -32.538 5.135 -2.141 1.00 70.75 81 ASP A N 1
ATOM 620 C CA . ASP A 1 81 ? -31.638 4.614 -1.115 1.00 70.75 81 ASP A CA 1
ATOM 621 C C . ASP A 1 81 ? -31.105 3.226 -1.514 1.00 70.75 81 ASP A C 1
ATOM 623 O O . ASP A 1 81 ? -31.797 2.409 -2.126 1.00 70.75 81 ASP A O 1
ATOM 627 N N . GLU A 1 82 ? -29.841 2.954 -1.180 1.00 80.62 82 GLU A N 1
ATOM 628 C CA . GLU A 1 82 ? -29.237 1.639 -1.396 1.00 80.62 82 GLU A CA 1
ATOM 629 C C . GLU A 1 82 ? -29.824 0.648 -0.382 1.00 80.62 82 GLU A C 1
ATOM 631 O O . GLU A 1 82 ? -29.605 0.761 0.829 1.00 80.62 82 GLU A O 1
ATOM 636 N N . TYR A 1 83 ? -30.606 -0.309 -0.882 1.00 83.25 83 TYR A N 1
ATOM 637 C CA . TYR A 1 83 ? -31.235 -1.344 -0.069 1.00 83.25 83 TYR A CA 1
ATOM 638 C C . TYR A 1 83 ? -30.263 -2.498 0.186 1.00 83.25 83 TYR A C 1
ATOM 640 O O . TYR A 1 83 ? -29.673 -3.062 -0.741 1.00 83.25 83 TYR A O 1
ATOM 648 N N . VAL A 1 84 ? -30.074 -2.823 1.465 1.00 90.00 84 VAL A N 1
ATOM 649 C CA . VAL A 1 84 ? -29.118 -3.821 1.943 1.00 90.00 84 VAL A CA 1
ATOM 650 C C . VAL A 1 84 ? -29.847 -4.880 2.779 1.00 90.00 84 VAL A C 1
ATOM 652 O O . VAL A 1 84 ? -30.570 -4.546 3.727 1.00 90.00 84 VAL A O 1
ATOM 655 N N . PRO A 1 85 ? -29.604 -6.179 2.527 1.00 90.06 85 PRO A N 1
ATOM 656 C CA . PRO A 1 85 ? -30.246 -7.245 3.280 1.00 90.06 85 PRO A CA 1
ATOM 657 C C . PRO A 1 85 ? -29.758 -7.313 4.729 1.00 90.06 85 PRO A C 1
ATOM 659 O O . PRO A 1 85 ? -28.621 -6.969 5.064 1.00 90.06 85 PRO A O 1
ATOM 662 N N . LEU A 1 86 ? -30.604 -7.879 5.597 1.00 89.94 86 LEU A N 1
ATOM 663 C CA . LEU A 1 86 ? -30.252 -8.132 6.994 1.00 89.94 86 LEU A CA 1
ATOM 664 C C . LEU A 1 86 ? -28.954 -8.954 7.108 1.00 89.94 86 LEU A C 1
ATOM 666 O O . LEU A 1 86 ? -28.855 -10.048 6.533 1.00 89.94 86 LEU A O 1
ATOM 670 N N . PRO A 1 87 ? -27.984 -8.513 7.930 1.00 92.19 87 PRO A N 1
ATOM 671 C CA . PRO A 1 87 ? -26.764 -9.273 8.147 1.00 92.19 87 PRO A CA 1
ATOM 672 C C . PRO A 1 87 ? -27.065 -10.668 8.715 1.00 92.19 87 PRO A C 1
ATOM 674 O O . PRO A 1 87 ? -27.802 -10.823 9.690 1.00 92.19 87 PRO A O 1
ATOM 677 N N . LYS A 1 88 ? -26.457 -11.706 8.130 1.00 89.88 88 LYS A N 1
ATOM 678 C CA . LYS A 1 88 ? -26.653 -13.117 8.534 1.00 89.88 88 LYS A CA 1
ATOM 679 C C . LYS A 1 88 ? -25.820 -13.537 9.758 1.00 89.88 88 LYS A C 1
ATOM 681 O O . LYS A 1 88 ? -25.955 -14.652 10.260 1.00 89.88 88 LYS A O 1
ATOM 686 N N . GLY A 1 89 ? -24.914 -12.670 10.208 1.00 87.56 89 GLY A N 1
ATOM 687 C CA . GLY A 1 89 ? -24.000 -12.915 11.322 1.00 87.56 89 GLY A CA 1
ATOM 688 C C . GLY A 1 89 ? -24.599 -12.623 12.699 1.00 87.56 89 GLY A C 1
ATOM 689 O O . GLY A 1 89 ? -25.765 -12.258 12.842 1.00 87.56 89 GLY A O 1
ATOM 690 N N . GLU A 1 90 ? -23.778 -12.788 13.731 1.00 88.00 90 GLU A N 1
ATOM 691 C CA . GLU A 1 90 ? -24.096 -12.292 15.072 1.00 88.00 90 GLU A CA 1
ATOM 692 C C . GLU A 1 90 ? -23.957 -10.769 15.130 1.00 88.00 90 GLU A C 1
ATOM 694 O O . GLU A 1 90 ? -23.131 -10.192 14.425 1.00 88.00 90 GLU A O 1
ATOM 699 N N . VAL A 1 91 ? -24.748 -10.130 15.997 1.00 88.38 91 VAL A N 1
ATOM 700 C CA . VAL A 1 91 ? -24.728 -8.671 16.203 1.00 88.38 91 VAL A CA 1
ATOM 701 C C . VAL A 1 91 ? -23.363 -8.186 16.708 1.00 88.38 91 VAL A C 1
ATOM 703 O O . VAL A 1 91 ? -22.900 -7.122 16.320 1.00 88.38 91 VAL A O 1
ATOM 706 N N . HIS A 1 92 ? -22.714 -8.959 17.582 1.00 86.81 92 HIS A N 1
ATOM 707 C CA . HIS A 1 92 ? -21.401 -8.630 18.128 1.00 86.81 92 HIS A CA 1
ATOM 708 C C . HIS A 1 92 ? -20.412 -9.718 17.733 1.00 86.81 92 HIS A C 1
ATOM 710 O O . HIS A 1 92 ? -20.554 -10.861 18.158 1.00 86.81 92 HIS A O 1
ATOM 716 N N . LYS A 1 93 ? -19.407 -9.353 16.938 1.00 86.38 93 LYS A N 1
ATOM 717 C CA . LYS A 1 93 ? -18.351 -10.259 16.493 1.00 86.38 93 LYS A CA 1
ATOM 718 C C . LYS A 1 93 ? -16.993 -9.615 16.734 1.00 86.38 93 LYS A C 1
ATOM 720 O O . LYS A 1 93 ? -16.761 -8.491 16.303 1.00 86.38 93 LYS A O 1
ATOM 725 N N . LYS A 1 94 ? -16.076 -10.362 17.351 1.00 84.06 94 LYS A N 1
ATOM 726 C CA . LYS A 1 94 ? -14.654 -10.013 17.370 1.00 84.06 94 LYS A CA 1
ATOM 727 C C . LYS A 1 94 ? -14.024 -10.534 16.078 1.00 84.06 94 LYS A C 1
ATOM 729 O O . LYS A 1 94 ? -14.084 -11.733 15.806 1.00 84.06 94 LYS A O 1
ATOM 734 N N . LYS A 1 95 ? -13.491 -9.635 15.252 1.00 81.62 95 LYS A N 1
ATOM 735 C CA . LYS A 1 95 ? -12.745 -9.983 14.039 1.00 81.62 95 LYS A CA 1
ATOM 736 C C . LYS A 1 95 ? -11.293 -9.577 14.246 1.00 81.62 95 LYS A C 1
ATOM 738 O O . LYS A 1 95 ? -11.028 -8.425 14.566 1.00 81.62 95 LYS A O 1
ATOM 743 N N . GLU A 1 96 ? -10.382 -10.519 14.058 1.00 78.06 96 GLU A N 1
ATOM 744 C CA . GLU A 1 96 ? -8.961 -10.214 13.932 1.00 78.06 96 GLU A CA 1
ATOM 745 C C . GLU A 1 96 ? -8.710 -9.780 12.487 1.00 78.06 96 GLU A C 1
ATOM 747 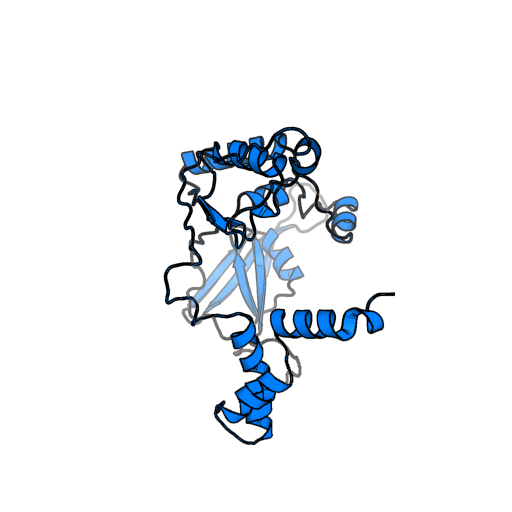O O . GLU A 1 96 ? -9.133 -10.450 11.540 1.00 78.06 96 GLU A O 1
ATOM 752 N N . VAL A 1 97 ? -8.127 -8.596 12.325 1.00 81.31 97 VAL A N 1
ATOM 753 C CA . VAL A 1 97 ? -7.802 -8.016 11.023 1.00 81.31 97 VAL A CA 1
ATOM 754 C C . VAL A 1 97 ? -6.289 -7.917 10.958 1.00 81.31 97 VAL A C 1
ATOM 756 O O . VAL A 1 97 ? -5.686 -7.219 11.767 1.00 81.31 97 VAL A O 1
ATOM 759 N N . VAL A 1 98 ? -5.693 -8.638 10.013 1.00 85.62 98 VAL A N 1
ATOM 760 C CA . VAL A 1 98 ? -4.283 -8.465 9.661 1.00 85.62 98 VAL A CA 1
ATOM 761 C C . VAL A 1 98 ? -4.209 -7.279 8.711 1.00 85.62 98 VAL A C 1
ATOM 763 O O . VAL A 1 98 ? -4.973 -7.216 7.745 1.00 85.62 98 VAL A O 1
ATOM 766 N N . GLN A 1 99 ? -3.350 -6.316 9.028 1.00 86.88 99 GLN A N 1
ATOM 767 C CA . GLN A 1 99 ? -3.151 -5.125 8.217 1.00 86.88 99 GLN A CA 1
ATOM 768 C C . GLN A 1 99 ? -1.711 -5.093 7.725 1.00 86.88 99 GLN A C 1
ATOM 770 O O . GLN A 1 99 ? -0.785 -4.903 8.511 1.00 86.88 99 GLN A O 1
ATOM 775 N N . ASP A 1 100 ? -1.551 -5.215 6.415 1.00 89.94 100 ASP A N 1
ATOM 776 C CA . ASP A 1 100 ? -0.258 -5.068 5.766 1.00 89.94 100 ASP A CA 1
ATOM 777 C C . ASP A 1 100 ? -0.012 -3.583 5.490 1.00 89.94 100 ASP A C 1
ATOM 779 O O . ASP A 1 100 ? -0.828 -2.905 4.861 1.00 89.94 100 ASP A O 1
ATOM 783 N N . VAL A 1 101 ? 1.106 -3.060 5.990 1.00 91.19 101 VAL A N 1
ATOM 784 C CA . VAL A 1 101 ? 1.499 -1.656 5.816 1.00 91.19 101 VAL A CA 1
ATOM 785 C C . VAL A 1 101 ? 2.952 -1.614 5.376 1.00 91.19 101 VAL A C 1
ATOM 787 O O . VAL A 1 101 ? 3.806 -2.269 5.974 1.00 91.19 101 VAL A O 1
ATOM 790 N N . THR A 1 102 ? 3.257 -0.833 4.338 1.00 91.81 102 THR A N 1
ATOM 791 C CA . THR A 1 102 ? 4.648 -0.652 3.922 1.00 91.81 102 THR A CA 1
ATOM 792 C C . THR A 1 102 ? 5.346 0.371 4.817 1.00 91.81 102 THR A C 1
ATOM 794 O O . THR A 1 102 ? 4.734 1.323 5.304 1.00 91.81 102 THR A O 1
ATOM 797 N N . LEU A 1 103 ? 6.662 0.234 5.000 1.00 89.44 103 LEU A N 1
ATOM 798 C CA . LEU A 1 103 ? 7.449 1.238 5.729 1.00 89.44 103 LEU A CA 1
ATOM 799 C C . LEU A 1 103 ? 7.343 2.629 5.087 1.00 89.44 103 LEU A C 1
ATOM 801 O O . LEU A 1 103 ? 7.364 3.641 5.782 1.00 89.44 103 LEU A O 1
ATOM 805 N N . HIS A 1 104 ? 7.163 2.680 3.765 1.00 89.50 104 HIS A N 1
ATOM 806 C CA . HIS A 1 104 ? 6.967 3.930 3.045 1.00 89.50 104 HIS A CA 1
ATOM 807 C C . HIS A 1 104 ? 5.658 4.633 3.427 1.00 89.50 104 HIS A C 1
ATOM 809 O O . HIS A 1 104 ? 5.644 5.856 3.575 1.00 89.50 104 HIS A O 1
ATOM 815 N N . ASP A 1 105 ? 4.576 3.879 3.630 1.00 89.69 105 ASP A N 1
ATOM 816 C CA . ASP A 1 105 ? 3.292 4.444 4.050 1.00 89.69 105 ASP A CA 1
ATOM 817 C C . ASP A 1 105 ? 3.384 5.027 5.465 1.00 89.69 105 ASP A C 1
ATOM 819 O O . ASP A 1 105 ? 2.854 6.111 5.721 1.00 89.69 105 ASP A O 1
ATOM 823 N N . LEU A 1 106 ? 4.128 4.366 6.363 1.00 87.56 106 LEU A N 1
ATOM 824 C CA . LEU A 1 106 ? 4.432 4.896 7.696 1.00 87.56 106 LEU A CA 1
ATOM 825 C C . LEU A 1 106 ? 5.260 6.184 7.612 1.00 87.56 106 LEU A C 1
ATOM 827 O O . LEU A 1 106 ? 4.938 7.161 8.293 1.00 87.56 106 LEU A O 1
ATOM 831 N N . ASP A 1 107 ? 6.286 6.220 6.759 1.00 88.94 107 ASP A N 1
ATOM 832 C CA . ASP A 1 107 ? 7.093 7.423 6.540 1.00 88.94 107 ASP A CA 1
ATOM 833 C C . ASP A 1 107 ? 6.238 8.596 6.036 1.00 88.94 107 ASP A C 1
ATOM 835 O O . ASP A 1 107 ? 6.353 9.714 6.544 1.00 88.94 107 ASP A O 1
ATOM 839 N N . ILE A 1 108 ? 5.354 8.357 5.061 1.00 85.94 108 ILE A N 1
ATOM 840 C CA . ILE A 1 108 ? 4.477 9.395 4.502 1.00 85.94 108 ILE A CA 1
ATOM 841 C C . ILE A 1 108 ? 3.469 9.886 5.542 1.00 85.94 108 ILE A C 1
ATOM 843 O O . ILE A 1 108 ? 3.285 11.100 5.669 1.00 85.94 108 ILE A O 1
ATOM 847 N N . ALA A 1 109 ? 2.828 8.977 6.279 1.00 83.25 109 ALA A N 1
ATOM 848 C CA . ALA A 1 109 ? 1.814 9.323 7.272 1.00 83.25 109 ALA A CA 1
ATOM 849 C C . ALA A 1 109 ? 2.382 10.207 8.394 1.00 83.25 109 ALA A C 1
ATOM 851 O O . ALA A 1 109 ? 1.723 11.146 8.838 1.00 83.25 109 ALA A O 1
ATOM 852 N N . ASN A 1 110 ? 3.628 9.958 8.806 1.00 82.75 110 ASN A N 1
ATOM 853 C CA . ASN A 1 110 ? 4.304 10.763 9.825 1.00 82.75 110 ASN A CA 1
ATOM 854 C C . ASN A 1 110 ? 4.905 12.060 9.261 1.00 82.75 110 ASN A C 1
ATOM 856 O O . ASN A 1 110 ? 4.926 13.077 9.950 1.00 82.75 110 ASN A O 1
ATOM 860 N N . ALA A 1 111 ? 5.367 12.064 8.005 1.00 80.31 111 ALA A N 1
ATOM 861 C CA . ALA A 1 111 ? 5.855 13.279 7.349 1.00 80.31 111 ALA A CA 1
ATOM 862 C C . ALA A 1 111 ? 4.721 14.271 7.027 1.00 80.31 111 ALA A C 1
ATOM 864 O O . ALA A 1 111 ? 4.963 15.472 6.892 1.00 80.31 111 ALA A O 1
ATOM 865 N N . ARG A 1 112 ? 3.490 13.770 6.866 1.00 71.69 112 ARG A N 1
ATOM 866 C CA . ARG A 1 112 ? 2.275 14.545 6.591 1.00 71.69 112 ARG A CA 1
ATOM 867 C C . ARG A 1 112 ? 1.121 14.011 7.429 1.00 71.69 112 ARG A C 1
ATOM 869 O O . ARG A 1 112 ? 0.346 13.201 6.918 1.00 71.69 112 ARG A O 1
ATOM 876 N N . PRO A 1 113 ? 0.953 14.484 8.670 1.00 64.00 113 PRO A N 1
ATOM 877 C CA . PRO A 1 113 ? -0.216 14.122 9.454 1.00 64.00 113 PRO A CA 1
ATOM 878 C C . PRO A 1 113 ? -1.489 14.611 8.740 1.00 64.00 113 PRO A C 1
ATOM 880 O O . PRO A 1 113 ? -1.814 15.799 8.728 1.00 64.00 113 PRO A O 1
ATOM 883 N N . GLN A 1 114 ? -2.193 13.684 8.089 1.00 56.34 114 GLN A N 1
ATOM 884 C CA . GLN A 1 114 ? -3.513 13.901 7.508 1.00 56.34 114 GLN A CA 1
ATOM 885 C C . GLN A 1 114 ? -4.520 13.887 8.659 1.00 56.34 114 GLN A C 1
ATOM 887 O O . GLN A 1 114 ? -4.884 12.816 9.133 1.00 56.34 114 GLN A O 1
ATOM 892 N N . GLY A 1 115 ? -4.928 15.059 9.151 1.00 53.72 115 GLY A N 1
ATOM 893 C CA . GLY A 1 115 ? -5.905 15.127 10.248 1.00 53.72 115 GLY A CA 1
ATOM 894 C C . GLY A 1 115 ? -5.710 16.235 11.278 1.00 53.72 115 GLY A C 1
ATOM 895 O O . GLY A 1 115 ? -6.338 16.183 12.329 1.00 53.72 115 GLY A O 1
ATOM 896 N N . GLY A 1 116 ? -4.873 17.242 11.016 1.00 52.44 116 GLY A N 1
ATOM 897 C CA . GLY A 1 116 ? -4.899 18.450 11.840 1.00 52.44 116 GLY A CA 1
ATOM 898 C C . GLY A 1 116 ? -6.246 19.171 11.696 1.00 52.44 116 GLY A C 1
ATOM 899 O O . GLY A 1 116 ? -6.666 19.479 10.579 1.00 52.44 116 GLY A O 1
ATOM 900 N N . HIS A 1 117 ? -6.906 19.474 12.816 1.00 54.19 117 HIS A N 1
ATOM 901 C CA . HIS A 1 117 ? -8.107 20.325 12.863 1.00 54.19 117 HIS A CA 1
ATOM 902 C C . HIS A 1 117 ? -7.810 21.808 12.564 1.00 54.19 117 HIS A C 1
ATOM 904 O O . HIS A 1 117 ? -8.723 22.631 12.542 1.00 54.19 117 HIS A O 1
ATOM 910 N N . ASP A 1 118 ? -6.545 22.157 12.318 1.00 59.31 118 ASP A N 1
ATOM 911 C CA . ASP A 1 118 ? -6.124 23.525 12.052 1.00 59.31 118 ASP A CA 1
ATOM 912 C C . ASP A 1 118 ? -6.433 23.955 10.609 1.00 59.31 118 ASP A C 1
ATOM 914 O O . ASP A 1 118 ? -6.306 23.199 9.641 1.00 59.31 118 ASP A O 1
ATOM 918 N N . ILE A 1 119 ? -6.781 25.233 10.446 1.00 57.69 119 ILE A N 1
ATOM 919 C CA . ILE A 1 119 ? -7.099 25.866 9.150 1.00 57.69 119 ILE A CA 1
ATOM 920 C C . ILE A 1 119 ? -5.953 25.671 8.135 1.00 57.69 119 ILE A C 1
ATOM 922 O O . ILE A 1 119 ? -6.181 25.524 6.934 1.00 57.69 119 ILE A O 1
ATOM 926 N N . VAL A 1 120 ? -4.709 25.600 8.622 1.00 62.47 120 VAL A N 1
ATOM 927 C CA . VAL A 1 120 ? -3.503 25.385 7.809 1.00 62.47 120 VAL A CA 1
ATOM 928 C C . VAL A 1 120 ? -3.417 23.949 7.271 1.00 62.47 120 VAL A C 1
ATOM 930 O O . VAL A 1 120 ? -3.052 23.758 6.110 1.00 62.47 120 VAL A O 1
ATOM 933 N N . SER A 1 121 ? -3.800 22.937 8.056 1.00 62.34 121 SER A N 1
ATOM 934 C CA . SER A 1 121 ? -3.853 21.540 7.600 1.00 62.34 121 SER A CA 1
ATOM 935 C C . SER A 1 121 ? -5.006 21.291 6.630 1.00 62.34 121 SER A C 1
ATOM 937 O O . SER A 1 121 ? -4.823 20.550 5.665 1.00 62.34 121 SER A O 1
ATOM 939 N N . MET A 1 122 ? -6.143 21.976 6.796 1.00 60.81 122 MET A N 1
ATOM 940 C CA . MET A 1 122 ? -7.244 21.935 5.822 1.00 60.81 122 MET A CA 1
ATOM 941 C C . MET A 1 122 ? -6.855 22.576 4.480 1.00 60.81 122 MET A C 1
ATOM 943 O O . MET A 1 122 ? -7.155 22.037 3.414 1.00 60.81 122 MET A O 1
ATOM 947 N N . MET A 1 123 ? -6.116 23.692 4.504 1.00 61.81 123 MET A N 1
ATOM 948 C CA . MET A 1 123 ? -5.627 24.342 3.281 1.00 61.81 123 MET A CA 1
ATOM 949 C C . MET A 1 123 ? -4.536 23.510 2.582 1.00 61.81 123 MET A C 1
ATOM 951 O O . MET A 1 123 ? -4.474 23.463 1.352 1.00 61.81 123 MET A O 1
ATOM 955 N N . GLY A 1 124 ? -3.710 22.802 3.361 1.00 62.22 124 GLY A N 1
ATOM 956 C CA . GLY A 1 124 ? -2.708 21.859 2.862 1.00 62.22 124 GLY A CA 1
ATOM 957 C C . GLY A 1 124 ? -3.303 20.623 2.179 1.00 62.22 124 GLY A C 1
ATOM 958 O O . GLY A 1 124 ? -2.697 20.114 1.240 1.00 62.22 124 GLY A O 1
ATOM 959 N N . GLN A 1 125 ? -4.495 20.178 2.594 1.00 61.03 125 GLN A N 1
ATOM 960 C CA . GLN A 1 125 ? -5.234 19.079 1.956 1.00 61.03 125 GLN A CA 1
ATOM 961 C C . GLN A 1 125 ? -5.865 19.474 0.614 1.00 61.03 125 GLN A C 1
ATOM 963 O O . GLN A 1 125 ? -5.980 18.633 -0.276 1.00 61.03 125 GLN A O 1
ATOM 968 N N . LEU A 1 126 ? -6.233 20.749 0.443 1.00 58.47 126 LEU A N 1
ATOM 969 C CA . LEU A 1 126 ? -6.791 21.270 -0.811 1.00 58.47 126 LEU A CA 1
ATOM 970 C C . LEU A 1 126 ? -5.710 21.535 -1.880 1.00 58.47 126 LEU A C 1
ATOM 972 O O . LEU A 1 126 ? -5.996 21.601 -3.075 1.00 58.47 126 LEU A O 1
ATOM 976 N N . MET A 1 127 ? -4.451 21.682 -1.460 1.00 60.59 127 MET A N 1
ATOM 977 C CA . MET A 1 127 ? -3.300 21.854 -2.346 1.00 60.59 127 MET A CA 1
ATOM 978 C C . MET A 1 127 ? -2.757 20.494 -2.802 1.00 60.59 127 MET A C 1
ATOM 980 O O . MET A 1 127 ? -2.639 19.560 -2.013 1.00 60.59 127 MET A O 1
ATOM 984 N N . LYS A 1 128 ? -2.368 20.377 -4.084 1.00 62.06 128 LYS A N 1
ATOM 985 C CA . LYS A 1 128 ? -1.773 19.137 -4.615 1.00 62.06 128 LYS A CA 1
ATOM 986 C C . LYS A 1 128 ? -0.623 18.672 -3.712 1.00 62.06 128 LYS A C 1
ATOM 988 O O . LYS A 1 128 ? 0.293 19.462 -3.454 1.00 62.06 128 LYS A O 1
ATOM 993 N N . PRO A 1 129 ? -0.603 17.398 -3.290 1.00 60.06 129 PRO A N 1
ATOM 994 C CA . PRO A 1 129 ? 0.467 16.885 -2.455 1.00 60.06 129 PRO A CA 1
ATOM 995 C C . PRO A 1 129 ? 1.788 16.932 -3.235 1.00 60.06 129 PRO A C 1
ATOM 997 O O . PRO A 1 129 ? 2.055 16.092 -4.090 1.00 60.06 129 PRO A O 1
ATOM 1000 N N . LYS A 1 130 ? 2.647 17.919 -2.947 1.00 60.75 130 LYS A N 1
ATOM 1001 C CA . LYS A 1 130 ? 4.037 17.923 -3.443 1.00 60.75 130 LYS A CA 1
ATOM 1002 C C . LYS A 1 130 ? 4.756 16.694 -2.892 1.00 60.75 130 LYS A C 1
ATOM 1004 O O . LYS A 1 130 ? 4.533 16.374 -1.741 1.00 60.75 130 LYS A O 1
ATOM 1009 N N . LYS A 1 131 ? 5.627 16.005 -3.622 1.00 61.47 131 LYS A N 1
ATOM 1010 C CA . LYS A 1 131 ? 6.462 14.970 -2.987 1.00 61.47 131 LYS A CA 1
ATOM 1011 C C . LYS A 1 131 ? 7.491 15.675 -2.097 1.00 61.47 131 LYS A C 1
ATOM 1013 O O . LYS A 1 131 ? 8.361 16.366 -2.612 1.00 61.47 131 LYS A O 1
ATOM 1018 N N . THR A 1 132 ? 7.338 15.591 -0.778 1.00 68.75 132 THR A N 1
ATOM 1019 C CA . THR A 1 132 ? 8.350 16.074 0.172 1.00 68.75 132 THR A CA 1
ATOM 1020 C C . THR A 1 132 ? 9.342 14.958 0.421 1.00 68.75 132 THR A C 1
ATOM 1022 O O . THR A 1 132 ? 8.932 13.834 0.707 1.00 68.75 132 THR A O 1
ATOM 1025 N N . GLU A 1 133 ? 10.628 15.263 0.304 1.00 77.75 133 GLU A N 1
ATOM 1026 C CA . GLU A 1 133 ? 11.676 14.329 0.687 1.00 77.75 133 GLU A CA 1
ATOM 1027 C C . GLU A 1 133 ? 11.571 14.021 2.184 1.00 77.75 133 GLU A C 1
ATOM 1029 O O . GLU A 1 133 ? 11.419 14.916 3.018 1.00 77.75 133 GLU A O 1
ATOM 1034 N N . ILE A 1 134 ? 11.613 12.734 2.517 1.00 85.12 134 ILE A N 1
ATOM 1035 C CA . ILE A 1 134 ? 11.606 12.270 3.899 1.00 85.12 134 ILE A CA 1
ATOM 1036 C C . ILE A 1 134 ? 13.041 12.332 4.411 1.00 85.12 134 ILE A C 1
ATOM 1038 O O . ILE A 1 134 ? 13.939 11.711 3.843 1.00 85.12 134 ILE A O 1
ATOM 1042 N N . THR A 1 135 ? 13.250 13.071 5.498 1.00 87.25 135 THR A N 1
ATOM 1043 C CA . THR A 1 135 ? 14.574 13.189 6.116 1.00 87.25 135 THR A CA 1
ATOM 1044 C C . THR A 1 135 ? 15.025 11.868 6.739 1.00 87.25 135 THR A C 1
ATOM 1046 O O . THR A 1 135 ? 14.225 11.123 7.309 1.00 87.25 135 THR A O 1
ATOM 1049 N N . ASP A 1 136 ? 16.333 11.612 6.737 1.00 85.81 136 ASP A N 1
ATOM 1050 C CA . ASP A 1 136 ? 16.896 10.409 7.365 1.00 85.81 136 ASP A CA 1
ATOM 1051 C C . ASP A 1 136 ? 16.667 10.344 8.882 1.00 85.81 136 ASP A C 1
ATOM 1053 O O . ASP A 1 136 ? 16.694 9.260 9.464 1.00 85.81 136 ASP A O 1
ATOM 1057 N N . LYS A 1 137 ? 16.437 11.487 9.542 1.00 88.31 137 LYS A N 1
ATOM 1058 C CA . LYS A 1 137 ? 16.085 11.525 10.970 1.00 88.31 137 LYS A CA 1
ATOM 1059 C C . LYS A 1 137 ? 14.733 10.859 11.215 1.00 88.31 137 LYS A C 1
ATOM 1061 O O . LYS A 1 137 ? 14.658 9.964 12.051 1.00 88.31 137 LYS A O 1
ATOM 1066 N N . LEU A 1 138 ? 13.718 11.230 10.430 1.00 88.31 138 LEU A N 1
ATOM 1067 C CA . LEU A 1 138 ? 12.379 10.650 10.539 1.00 88.31 138 LEU A CA 1
ATOM 1068 C C . LEU A 1 138 ? 12.404 9.142 10.249 1.00 88.31 138 LEU A C 1
ATOM 1070 O O . LEU A 1 138 ? 11.859 8.365 11.027 1.00 88.31 138 LEU A O 1
ATOM 1074 N N . ARG A 1 139 ? 13.138 8.709 9.211 1.00 88.62 139 ARG A N 1
ATOM 1075 C CA . ARG A 1 139 ? 13.307 7.273 8.911 1.00 88.62 139 ARG A CA 1
ATOM 1076 C C . ARG A 1 139 ? 13.922 6.499 10.074 1.00 88.62 139 ARG A C 1
ATOM 1078 O O . ARG A 1 139 ? 13.488 5.397 10.385 1.00 88.62 139 ARG A O 1
ATOM 1085 N N . LYS A 1 140 ? 14.936 7.060 10.743 1.00 89.31 140 LYS A N 1
ATOM 1086 C CA . LYS A 1 140 ? 15.574 6.419 11.908 1.00 89.31 140 LYS A CA 1
ATOM 1087 C C . LYS A 1 140 ? 14.622 6.298 13.095 1.00 89.31 140 LYS A C 1
ATOM 1089 O O . LYS A 1 140 ? 14.648 5.280 13.782 1.00 89.31 140 LYS A O 1
ATOM 1094 N N . GLU A 1 141 ? 13.802 7.316 13.341 1.00 90.50 141 GLU A N 1
ATOM 1095 C CA . GLU A 1 141 ? 12.785 7.284 14.395 1.00 90.50 141 GLU A CA 1
ATOM 1096 C C . GLU A 1 141 ? 11.723 6.220 14.111 1.00 90.50 141 GLU A C 1
ATOM 1098 O O . GLU A 1 141 ? 11.442 5.396 14.982 1.00 90.50 141 GLU A O 1
ATOM 1103 N N . ILE A 1 142 ? 11.214 6.166 12.878 1.00 90.00 142 ILE A N 1
ATOM 1104 C CA . ILE A 1 142 ? 10.222 5.172 12.454 1.00 90.00 142 ILE A CA 1
ATOM 1105 C C . ILE A 1 142 ? 10.803 3.762 12.534 1.00 90.00 142 ILE A C 1
ATOM 1107 O O . ILE A 1 142 ? 10.209 2.900 13.176 1.00 90.00 142 ILE A O 1
ATOM 1111 N N . ASN A 1 143 ? 12.011 3.538 12.011 1.00 90.06 143 ASN A N 1
ATOM 1112 C CA . ASN A 1 143 ? 12.688 2.243 12.111 1.00 90.06 143 ASN A CA 1
ATOM 1113 C C . ASN A 1 143 ? 12.864 1.791 13.569 1.00 90.06 143 ASN A C 1
ATOM 1115 O O . ASN A 1 143 ? 12.724 0.609 13.869 1.00 90.06 143 ASN A O 1
ATOM 1119 N N . LYS A 1 144 ? 13.121 2.717 14.503 1.00 91.06 144 LYS A N 1
ATOM 1120 C CA . LYS A 1 144 ? 13.213 2.393 15.934 1.00 91.06 144 LYS A CA 1
ATOM 1121 C C . LYS A 1 144 ? 11.871 1.925 16.507 1.00 91.06 144 LYS A C 1
ATOM 1123 O O . LYS A 1 144 ? 11.854 1.000 17.317 1.00 91.06 144 LYS A O 1
ATOM 1128 N N . VAL A 1 145 ? 10.764 2.551 16.109 1.00 91.56 145 VAL A N 1
ATOM 1129 C CA . VAL A 1 145 ? 9.412 2.153 16.538 1.00 91.56 145 VAL A CA 1
ATOM 1130 C C . VAL A 1 145 ? 9.018 0.810 15.928 1.00 91.56 145 VAL A C 1
ATOM 1132 O O . VAL A 1 145 ? 8.532 -0.056 16.649 1.00 91.56 145 VAL A O 1
ATOM 1135 N N . VAL A 1 146 ? 9.288 0.604 14.637 1.00 91.69 146 VAL A N 1
ATOM 1136 C CA . VAL A 1 146 ? 9.000 -0.661 13.948 1.00 91.69 146 VAL A CA 1
ATOM 1137 C C . VAL A 1 146 ? 9.777 -1.812 14.581 1.00 91.69 146 VAL A C 1
ATOM 1139 O O . VAL A 1 146 ? 9.172 -2.818 14.937 1.00 91.69 146 VAL A O 1
ATOM 1142 N N . ASN A 1 147 ? 11.080 -1.642 14.827 1.00 91.25 147 ASN A N 1
ATOM 1143 C CA . ASN A 1 147 ? 11.883 -2.660 15.511 1.00 91.25 147 ASN A CA 1
ATOM 1144 C C . ASN A 1 147 ? 11.322 -2.988 16.900 1.00 91.25 147 ASN A C 1
ATOM 1146 O O . ASN A 1 147 ? 11.217 -4.155 17.254 1.00 91.25 147 ASN A O 1
ATOM 1150 N N . LYS A 1 148 ? 10.854 -1.984 17.652 1.00 93.50 148 LYS A N 1
ATOM 1151 C CA . LYS A 1 148 ? 10.198 -2.215 18.946 1.00 93.50 148 LYS A CA 1
ATOM 1152 C C . LYS A 1 148 ? 8.922 -3.058 18.813 1.00 93.50 148 LYS A C 1
ATOM 1154 O O . LYS A 1 148 ? 8.665 -3.885 19.680 1.00 93.50 148 LYS A O 1
ATOM 1159 N N . TYR A 1 149 ? 8.118 -2.855 17.770 1.00 92.94 149 TYR A N 1
ATOM 1160 C CA . TYR A 1 149 ? 6.914 -3.663 17.531 1.00 92.94 149 TYR A CA 1
ATOM 1161 C C . TYR A 1 149 ? 7.233 -5.090 17.089 1.00 92.94 149 TYR A C 1
ATOM 1163 O O . TYR A 1 149 ? 6.508 -6.006 17.479 1.00 92.94 149 TYR A O 1
ATOM 1171 N N . ILE A 1 150 ? 8.326 -5.282 16.350 1.00 91.69 150 ILE A N 1
ATOM 1172 C CA . ILE A 1 150 ? 8.841 -6.609 15.998 1.00 91.69 150 ILE A CA 1
ATOM 1173 C C .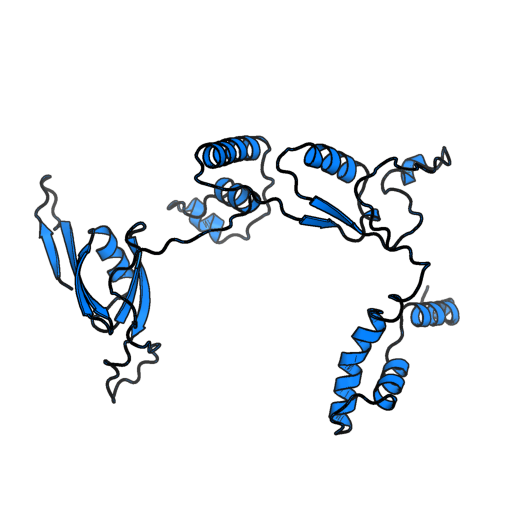 ILE A 1 150 ? 9.330 -7.335 17.258 1.00 91.69 150 ILE A C 1
ATOM 1175 O O . ILE A 1 150 ? 8.903 -8.455 17.521 1.00 91.69 150 ILE A O 1
ATOM 1179 N N . ASP A 1 151 ? 10.132 -6.671 18.097 1.00 93.62 151 ASP A N 1
ATOM 1180 C CA . ASP A 1 151 ? 10.655 -7.236 19.351 1.00 93.62 151 ASP A CA 1
ATOM 1181 C C . ASP A 1 151 ? 9.536 -7.612 20.338 1.00 93.62 151 ASP A C 1
ATOM 1183 O O . ASP A 1 151 ? 9.657 -8.564 21.108 1.00 93.62 151 ASP A O 1
ATOM 1187 N N . GLN A 1 152 ? 8.429 -6.863 20.323 1.00 94.38 152 GLN A N 1
ATOM 1188 C CA . GLN A 1 152 ? 7.241 -7.132 21.136 1.00 94.38 152 GLN A CA 1
ATOM 1189 C C . GLN A 1 152 ? 6.326 -8.219 20.546 1.00 94.38 152 GLN A C 1
ATOM 1191 O O . GLN A 1 152 ? 5.355 -8.597 21.200 1.00 94.38 152 GLN A O 1
ATOM 1196 N N . GLY A 1 153 ? 6.599 -8.704 19.330 1.00 91.00 153 GLY A N 1
ATOM 1197 C CA . GLY A 1 153 ? 5.753 -9.671 18.626 1.00 91.00 153 GLY A CA 1
ATOM 1198 C C . GLY A 1 153 ? 4.400 -9.108 18.176 1.00 91.00 153 GLY A C 1
ATOM 1199 O O . GLY A 1 153 ? 3.469 -9.874 17.947 1.00 91.00 153 GLY A O 1
ATOM 1200 N N . ILE A 1 154 ? 4.269 -7.778 18.084 1.00 91.44 154 ILE A N 1
ATOM 1201 C CA . ILE A 1 154 ? 3.052 -7.094 17.613 1.00 91.44 154 ILE A CA 1
ATOM 1202 C C . ILE A 1 154 ? 3.017 -7.057 16.081 1.00 91.44 154 ILE A C 1
ATOM 1204 O O . ILE A 1 154 ? 1.941 -7.108 15.490 1.00 91.44 154 ILE A O 1
ATOM 1208 N N . ALA A 1 155 ? 4.186 -6.948 15.447 1.00 91.69 155 ALA A N 1
ATOM 1209 C CA . ALA A 1 155 ? 4.332 -6.852 14.001 1.00 91.69 155 ALA A CA 1
ATOM 1210 C C . ALA A 1 155 ? 5.363 -7.859 13.481 1.00 91.69 155 ALA A C 1
ATOM 1212 O O . ALA A 1 155 ? 6.346 -8.161 14.155 1.00 91.69 155 ALA A O 1
ATOM 1213 N N . GLU A 1 156 ? 5.159 -8.326 12.253 1.00 90.31 156 GLU A N 1
ATOM 1214 C CA . GLU A 1 156 ? 6.099 -9.174 11.524 1.00 90.31 156 GLU A CA 1
ATOM 1215 C C . GLU A 1 156 ? 6.647 -8.404 10.319 1.00 90.31 156 GLU A C 1
ATOM 1217 O O . GLU A 1 156 ? 5.899 -7.734 9.604 1.00 90.31 156 GLU A O 1
ATOM 1222 N N . LEU A 1 157 ? 7.961 -8.477 10.096 1.00 88.38 157 LEU A N 1
ATOM 1223 C CA . LEU A 1 157 ? 8.594 -7.861 8.935 1.00 88.38 157 LEU A CA 1
ATOM 1224 C C . LEU A 1 157 ? 8.667 -8.866 7.783 1.00 88.38 157 LEU A C 1
ATOM 1226 O O . LEU A 1 157 ? 9.414 -9.840 7.853 1.00 88.38 157 LEU A O 1
ATOM 1230 N N . VAL A 1 158 ? 7.957 -8.576 6.693 1.00 89.62 158 VAL A N 1
ATOM 1231 C CA . VAL A 1 158 ? 7.990 -9.378 5.464 1.00 89.62 158 VAL A CA 1
ATOM 1232 C C . VAL A 1 158 ? 8.811 -8.643 4.393 1.00 89.62 158 VAL A C 1
ATOM 1234 O O . VAL A 1 158 ? 8.404 -7.562 3.957 1.00 89.62 158 VAL A O 1
ATOM 1237 N N . PRO A 1 159 ? 9.968 -9.174 3.950 1.00 85.31 159 PRO A N 1
ATOM 1238 C CA . PRO A 1 159 ? 10.759 -8.546 2.897 1.00 85.31 159 PRO A CA 1
ATOM 1239 C C . PRO A 1 159 ? 10.067 -8.681 1.535 1.00 85.31 159 PRO A C 1
ATOM 1241 O O . PRO A 1 159 ? 9.647 -9.765 1.132 1.00 85.31 159 PRO A O 1
ATOM 1244 N N . GLY A 1 160 ? 9.967 -7.565 0.814 1.00 87.56 160 GLY A N 1
ATOM 1245 C CA . GLY A 1 160 ? 9.416 -7.522 -0.541 1.00 87.56 160 GLY A CA 1
ATOM 1246 C C . GLY A 1 160 ? 10.457 -7.767 -1.637 1.00 87.56 160 GLY A C 1
ATOM 1247 O O . GLY A 1 160 ? 11.613 -8.110 -1.379 1.00 87.56 160 GLY A O 1
ATOM 1248 N N . VAL A 1 161 ? 10.045 -7.522 -2.882 1.00 87.19 161 VAL A N 1
ATOM 1249 C CA . VAL A 1 161 ? 10.911 -7.563 -4.068 1.00 87.19 161 VAL A CA 1
ATOM 1250 C C . VAL A 1 161 ? 10.919 -6.190 -4.735 1.00 87.19 161 VAL A C 1
ATOM 1252 O O . VAL A 1 161 ? 9.864 -5.638 -5.041 1.00 87.19 161 VAL A O 1
ATOM 1255 N N . LEU A 1 162 ? 12.109 -5.647 -4.988 1.00 85.06 162 LEU A N 1
ATOM 1256 C CA . LEU A 1 162 ? 12.319 -4.445 -5.788 1.00 85.06 162 LEU A CA 1
ATOM 1257 C C . LEU A 1 162 ? 12.813 -4.852 -7.177 1.00 85.06 162 LEU A C 1
ATOM 1259 O O . LEU A 1 162 ? 13.972 -5.222 -7.351 1.00 85.06 162 LEU A O 1
ATOM 1263 N N . PHE A 1 163 ? 11.934 -4.771 -8.171 1.00 87.56 163 PHE A N 1
ATOM 1264 C CA . PHE A 1 163 ? 12.289 -5.001 -9.568 1.00 87.56 163 PHE A CA 1
ATOM 1265 C C . PHE A 1 163 ? 12.653 -3.679 -10.249 1.00 87.56 163 PHE A C 1
ATOM 1267 O O . PHE A 1 163 ? 11.838 -2.756 -10.284 1.00 87.56 163 PHE A O 1
ATOM 1274 N N . ILE A 1 164 ? 13.867 -3.591 -10.796 1.00 81.19 164 ILE A N 1
ATOM 1275 C CA . ILE A 1 164 ? 14.318 -2.451 -11.599 1.00 81.19 164 ILE A CA 1
ATOM 1276 C C . ILE A 1 164 ? 14.540 -2.925 -13.030 1.00 81.19 164 ILE A C 1
ATOM 1278 O O . ILE A 1 164 ? 15.515 -3.622 -13.328 1.00 81.19 164 ILE A O 1
ATOM 1282 N N . ASP A 1 165 ? 13.625 -2.517 -13.903 1.00 85.06 165 ASP A N 1
ATOM 1283 C CA . ASP A 1 165 ? 13.756 -2.721 -15.339 1.00 85.06 165 ASP A CA 1
ATOM 1284 C C . ASP A 1 165 ? 14.724 -1.707 -15.957 1.00 85.06 165 ASP A C 1
ATOM 1286 O O . ASP A 1 165 ? 14.895 -0.601 -15.440 1.00 85.06 165 ASP A O 1
ATOM 1290 N N . GLU A 1 166 ? 15.348 -2.083 -17.073 1.00 80.25 166 GLU A N 1
ATOM 1291 C CA . GLU A 1 166 ? 16.271 -1.229 -17.828 1.00 80.25 166 GLU A CA 1
ATOM 1292 C C . GLU A 1 166 ? 17.375 -0.607 -16.941 1.00 80.25 166 GLU A C 1
ATOM 1294 O O . GLU A 1 166 ? 17.687 0.582 -17.033 1.00 80.25 166 GLU A O 1
ATOM 1299 N N . VAL A 1 167 ? 18.004 -1.415 -16.075 1.00 77.94 167 VAL A N 1
ATOM 1300 C CA . VAL A 1 167 ? 18.944 -0.945 -15.033 1.00 77.94 167 VAL A CA 1
ATOM 1301 C C . VAL A 1 167 ? 20.126 -0.129 -15.583 1.00 77.94 167 VAL A C 1
ATOM 1303 O O . VAL A 1 167 ? 20.709 0.686 -14.875 1.00 77.94 167 VAL A O 1
ATOM 1306 N N . HIS A 1 168 ? 20.470 -0.292 -16.864 1.00 76.62 168 HIS A N 1
ATOM 1307 C CA . HIS A 1 168 ? 21.506 0.498 -17.540 1.00 76.62 168 HIS A CA 1
ATOM 1308 C C . HIS A 1 168 ? 21.155 1.991 -17.690 1.00 76.62 168 HIS A C 1
ATOM 1310 O O . HIS A 1 168 ? 21.998 2.778 -18.120 1.00 76.62 168 HIS A O 1
ATOM 1316 N N . MET A 1 169 ? 19.923 2.391 -17.367 1.00 81.12 169 MET A N 1
ATOM 1317 C CA . MET A 1 169 ? 19.509 3.790 -17.285 1.00 81.12 169 MET A CA 1
ATOM 1318 C C . MET A 1 169 ? 19.954 4.473 -15.988 1.00 81.12 169 MET A C 1
ATOM 1320 O O . MET A 1 169 ? 19.894 5.704 -15.941 1.00 81.12 169 MET A O 1
ATOM 1324 N N . LEU A 1 170 ? 20.383 3.698 -14.981 1.00 81.06 170 LEU A N 1
ATOM 1325 C CA . LEU A 1 170 ? 20.880 4.195 -13.702 1.00 81.06 170 LEU A CA 1
ATOM 1326 C C . LEU A 1 170 ? 22.335 4.666 -13.787 1.00 81.06 170 LEU A C 1
ATOM 1328 O O . LEU A 1 170 ? 23.187 4.052 -14.435 1.00 81.06 170 LEU A O 1
ATOM 1332 N N . ASP A 1 171 ? 22.604 5.733 -13.046 1.00 82.19 171 ASP A N 1
ATOM 1333 C CA . ASP A 1 171 ? 23.920 6.347 -12.931 1.00 82.19 171 ASP A CA 1
ATOM 1334 C C . ASP A 1 171 ? 24.718 5.719 -11.772 1.00 82.19 171 ASP A C 1
ATOM 1336 O O . ASP A 1 171 ? 24.171 5.032 -10.901 1.00 82.19 171 ASP A O 1
ATOM 1340 N N . ILE A 1 172 ? 26.030 5.974 -11.716 1.00 77.44 172 ILE A N 1
ATOM 1341 C CA . ILE A 1 172 ? 26.903 5.433 -10.652 1.00 77.44 172 ILE A CA 1
ATOM 1342 C C . ILE A 1 172 ? 26.466 5.859 -9.239 1.00 77.44 172 ILE A C 1
ATOM 1344 O O . ILE A 1 172 ? 26.607 5.094 -8.282 1.00 77.44 172 ILE A O 1
ATOM 1348 N N . GLU A 1 173 ? 25.891 7.054 -9.099 1.00 78.69 173 GLU A N 1
ATOM 1349 C CA . GLU A 1 173 ? 25.376 7.564 -7.826 1.00 78.69 173 GLU A CA 1
ATOM 1350 C C . GLU A 1 173 ? 24.178 6.742 -7.338 1.00 78.69 173 GLU A C 1
ATOM 1352 O O . GLU A 1 173 ? 24.098 6.404 -6.156 1.00 78.69 173 GLU A O 1
ATOM 1357 N N . CYS A 1 174 ? 23.298 6.325 -8.255 1.00 83.50 174 CYS A N 1
ATOM 1358 C CA . CYS A 1 174 ? 22.180 5.438 -7.947 1.00 83.50 174 CYS A CA 1
ATOM 1359 C C . CYS A 1 174 ? 22.680 4.075 -7.462 1.00 83.50 174 CYS A C 1
ATOM 1361 O O . CYS A 1 174 ? 22.184 3.572 -6.459 1.00 83.50 174 CYS A O 1
ATOM 1363 N N . PHE A 1 175 ? 23.692 3.495 -8.115 1.00 77.94 175 PHE A N 1
ATOM 1364 C CA . PHE A 1 175 ? 24.290 2.233 -7.660 1.00 77.94 175 PHE A CA 1
ATOM 1365 C C . PHE A 1 175 ? 24.978 2.367 -6.300 1.00 77.94 175 PHE A C 1
ATOM 1367 O O . PHE A 1 175 ? 24.856 1.476 -5.462 1.00 77.94 175 PHE A O 1
ATOM 1374 N N . THR A 1 176 ? 25.648 3.493 -6.051 1.00 78.69 176 THR A N 1
ATOM 1375 C CA . THR A 1 176 ? 26.264 3.784 -4.748 1.00 78.69 176 THR A CA 1
ATOM 1376 C C . THR A 1 176 ? 25.203 3.874 -3.652 1.00 78.69 176 THR A C 1
ATOM 1378 O O . THR A 1 176 ? 25.370 3.309 -2.572 1.00 78.69 176 THR A O 1
ATOM 1381 N N . TYR A 1 177 ? 24.079 4.537 -3.932 1.00 84.38 177 TYR A N 1
ATOM 1382 C CA . TYR A 1 177 ? 22.946 4.597 -3.015 1.00 84.38 177 TYR A CA 1
ATOM 1383 C C . TYR A 1 177 ? 22.322 3.214 -2.781 1.00 84.38 177 TYR A C 1
ATOM 1385 O O . TYR A 1 177 ? 22.118 2.825 -1.633 1.00 84.38 177 TYR A O 1
ATOM 1393 N N . LEU A 1 178 ? 22.072 2.451 -3.850 1.00 80.75 178 LEU A N 1
ATOM 1394 C CA . LEU A 1 178 ? 21.502 1.106 -3.771 1.00 80.75 178 LEU A CA 1
ATOM 1395 C C . LEU A 1 178 ? 22.387 0.160 -2.956 1.00 80.75 178 LEU A C 1
ATOM 1397 O O . LEU A 1 178 ? 21.862 -0.582 -2.135 1.00 80.75 178 LEU A O 1
ATOM 1401 N N . HIS A 1 179 ? 23.711 0.221 -3.116 1.00 79.25 179 HIS A N 1
ATOM 1402 C CA . HIS A 1 179 ? 24.639 -0.582 -2.317 1.00 79.25 179 HIS A CA 1
ATOM 1403 C C . HIS A 1 179 ? 24.500 -0.279 -0.822 1.00 79.25 179 HIS A C 1
ATOM 1405 O O . HIS A 1 179 ? 24.328 -1.188 -0.018 1.00 79.25 179 HIS A O 1
ATOM 1411 N N . ARG A 1 180 ? 24.483 1.009 -0.453 1.00 81.56 180 ARG A N 1
ATOM 1412 C CA . ARG A 1 180 ? 24.286 1.430 0.943 1.00 81.56 180 ARG A CA 1
ATOM 1413 C C . ARG A 1 180 ? 22.917 1.025 1.490 1.00 81.56 180 ARG A C 1
ATOM 1415 O O . ARG A 1 180 ? 22.803 0.716 2.669 1.00 81.56 180 ARG A O 1
ATOM 1422 N N . ALA A 1 181 ? 21.876 1.044 0.660 1.00 80.88 181 ALA A N 1
ATOM 1423 C CA . ALA A 1 181 ? 20.534 0.631 1.061 1.00 80.88 181 ALA A CA 1
ATOM 1424 C C . ALA A 1 181 ? 20.428 -0.894 1.258 1.00 80.88 181 ALA A C 1
ATOM 1426 O O . ALA A 1 181 ? 19.753 -1.339 2.184 1.00 80.88 181 ALA A O 1
ATOM 1427 N N . LEU A 1 182 ? 21.122 -1.678 0.427 1.00 78.75 182 LEU A N 1
ATOM 1428 C CA . LEU A 1 182 ? 21.182 -3.143 0.492 1.00 78.75 182 LEU A CA 1
ATOM 1429 C C . LEU A 1 182 ? 21.978 -3.680 1.689 1.00 78.75 182 LEU A C 1
ATOM 1431 O O . LEU A 1 182 ? 21.778 -4.823 2.082 1.00 78.75 182 LEU A O 1
ATOM 1435 N N . GLU A 1 183 ? 22.847 -2.868 2.292 1.00 78.12 183 GLU A N 1
ATOM 1436 C CA . GLU A 1 183 ? 23.533 -3.208 3.549 1.00 78.12 183 GLU A CA 1
ATOM 1437 C C . GLU A 1 183 ? 22.584 -3.238 4.761 1.00 78.12 183 GLU A C 1
ATOM 1439 O O . GLU A 1 183 ? 22.931 -3.771 5.816 1.00 78.12 183 GLU A O 1
ATOM 1444 N N . SER A 1 184 ? 21.388 -2.659 4.635 1.00 77.56 184 SER A N 1
ATOM 1445 C CA . SER A 1 184 ? 20.392 -2.645 5.703 1.00 77.56 184 SER A CA 1
ATOM 1446 C C . SER A 1 184 ? 19.761 -4.026 5.907 1.00 77.56 184 SER A C 1
ATOM 1448 O O . SER A 1 184 ? 19.412 -4.711 4.949 1.00 77.56 184 SER A O 1
ATOM 1450 N N . THR A 1 185 ? 19.513 -4.413 7.160 1.00 72.81 185 THR A N 1
ATOM 1451 C CA . THR A 1 185 ? 18.888 -5.705 7.511 1.00 72.81 185 THR A CA 1
ATOM 1452 C C . THR A 1 185 ? 17.444 -5.845 7.025 1.00 72.81 185 THR A C 1
ATOM 1454 O O . THR A 1 185 ? 16.939 -6.957 6.916 1.00 72.81 185 THR A O 1
ATOM 1457 N N . ILE A 1 186 ? 16.784 -4.723 6.736 1.00 78.19 186 ILE A N 1
ATOM 1458 C CA . ILE A 1 186 ? 15.392 -4.651 6.270 1.00 78.19 186 ILE A CA 1
ATOM 1459 C C . ILE A 1 186 ? 15.287 -4.499 4.742 1.00 78.19 186 ILE A C 1
ATOM 1461 O O . ILE A 1 186 ? 14.227 -4.141 4.227 1.00 78.19 186 ILE A O 1
ATOM 1465 N N . ALA A 1 187 ? 16.389 -4.691 4.009 1.00 80.06 187 ALA A N 1
ATOM 1466 C CA . ALA A 1 187 ? 16.418 -4.497 2.565 1.00 80.06 187 ALA A CA 1
ATOM 1467 C C . ALA A 1 187 ? 15.599 -5.577 1.822 1.00 80.06 187 ALA A C 1
ATOM 1469 O O . ALA A 1 187 ? 15.694 -6.762 2.153 1.00 80.06 187 ALA A O 1
ATOM 1470 N N . PRO A 1 188 ? 14.809 -5.197 0.799 1.00 85.88 188 PRO A N 1
ATOM 1471 C CA . PRO A 1 188 ? 14.098 -6.155 -0.041 1.00 85.88 188 PRO A CA 1
ATOM 1472 C C . PRO A 1 188 ? 15.057 -6.897 -0.981 1.00 85.88 188 PRO A C 1
ATOM 1474 O O . PRO A 1 188 ? 16.184 -6.463 -1.227 1.00 85.88 188 PRO A O 1
ATOM 1477 N N . ILE A 1 189 ? 14.574 -7.981 -1.590 1.00 83.31 189 ILE A N 1
ATOM 1478 C CA . ILE A 1 189 ? 15.292 -8.656 -2.677 1.00 83.31 189 ILE A CA 1
ATOM 1479 C C . ILE A 1 189 ? 15.272 -7.742 -3.902 1.00 83.31 189 ILE A C 1
ATOM 1481 O O . ILE A 1 189 ? 14.202 -7.394 -4.397 1.00 83.31 189 ILE A O 1
ATOM 1485 N N . VAL A 1 190 ? 16.441 -7.362 -4.415 1.00 80.88 190 VAL A N 1
ATOM 1486 C CA . VAL A 1 190 ? 16.542 -6.496 -5.596 1.00 80.88 190 VAL A CA 1
ATOM 1487 C C . VAL A 1 190 ? 16.816 -7.337 -6.840 1.00 80.88 190 VAL A C 1
ATOM 1489 O O . VAL A 1 190 ? 17.789 -8.087 -6.885 1.00 80.88 190 VAL A O 1
ATOM 1492 N N . ILE A 1 191 ? 15.966 -7.197 -7.858 1.00 81.56 191 ILE A N 1
ATOM 1493 C CA . ILE A 1 191 ? 16.095 -7.864 -9.156 1.00 81.56 191 ILE A CA 1
ATOM 1494 C C . ILE A 1 191 ? 16.364 -6.803 -10.219 1.00 81.56 191 ILE A C 1
ATOM 1496 O O . ILE A 1 191 ? 15.553 -5.900 -10.428 1.00 81.56 191 ILE A O 1
ATOM 1500 N N . PHE A 1 192 ? 17.490 -6.938 -10.915 1.00 79.75 192 PHE A N 1
ATOM 1501 C CA . PHE A 1 192 ? 17.847 -6.077 -12.038 1.00 79.75 192 PHE A CA 1
ATOM 1502 C C . PHE A 1 192 ? 17.544 -6.762 -13.369 1.00 79.75 192 PHE A C 1
ATOM 1504 O O . PHE A 1 192 ? 17.952 -7.904 -13.584 1.00 79.75 192 PHE A O 1
ATOM 1511 N N . ALA A 1 193 ? 16.895 -6.042 -14.283 1.00 76.06 193 ALA A N 1
ATOM 1512 C CA . ALA A 1 193 ? 16.727 -6.453 -15.672 1.00 76.06 193 ALA A CA 1
ATOM 1513 C C . ALA A 1 193 ? 17.407 -5.461 -16.628 1.00 76.06 193 ALA A C 1
ATOM 1515 O O . ALA A 1 193 ? 17.471 -4.255 -16.387 1.00 76.06 193 ALA A O 1
ATOM 1516 N N . THR A 1 194 ? 17.964 -5.982 -17.721 1.00 70.62 194 THR A N 1
ATOM 1517 C CA . THR A 1 194 ? 18.536 -5.180 -1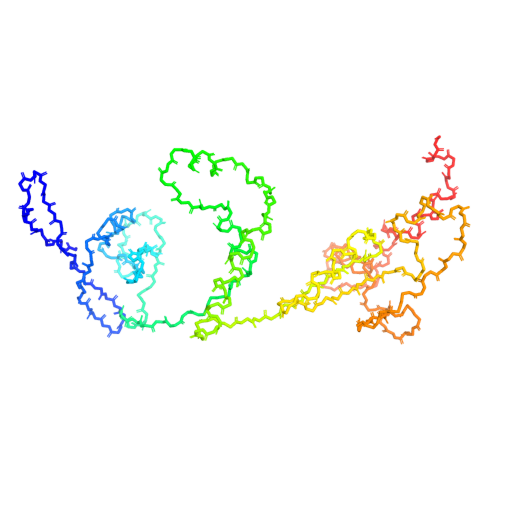8.807 1.00 70.62 194 THR A CA 1
ATOM 1518 C C . THR A 1 194 ? 18.354 -5.897 -20.134 1.00 70.62 194 THR A C 1
ATOM 1520 O O . THR A 1 194 ? 18.599 -7.097 -20.242 1.00 70.62 194 THR A O 1
ATOM 1523 N N . ASN A 1 195 ? 17.982 -5.143 -21.162 1.00 76.62 195 ASN A N 1
ATOM 1524 C CA . ASN A 1 195 ? 17.937 -5.604 -22.549 1.00 76.62 195 ASN A CA 1
ATOM 1525 C C . ASN A 1 195 ? 19.2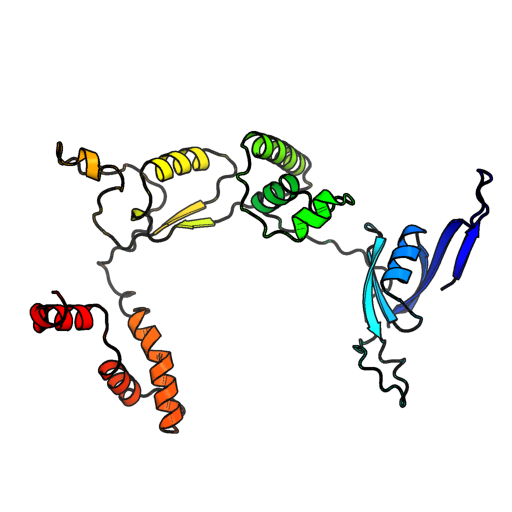58 -5.334 -23.313 1.00 76.62 195 ASN A C 1
ATOM 1527 O O . ASN A 1 195 ? 19.397 -5.731 -24.470 1.00 76.62 195 ASN A O 1
ATOM 1531 N N . ARG A 1 196 ? 20.239 -4.659 -22.687 1.00 70.62 196 ARG A N 1
ATOM 1532 C CA . ARG A 1 196 ? 21.547 -4.330 -23.284 1.00 70.62 196 ARG A CA 1
ATOM 1533 C C . ARG A 1 196 ? 22.634 -5.280 -22.798 1.00 70.62 196 ARG A C 1
ATOM 1535 O O . ARG A 1 196 ? 22.816 -5.437 -21.595 1.00 70.62 196 ARG A O 1
ATOM 1542 N N . GLY A 1 197 ? 23.408 -5.835 -23.737 1.00 64.06 197 GLY A N 1
ATOM 1543 C CA . GLY A 1 197 ? 24.544 -6.718 -23.435 1.00 64.06 197 GLY A CA 1
ATOM 1544 C C . GLY A 1 197 ? 25.804 -5.981 -22.959 1.00 64.06 197 GLY A C 1
ATOM 1545 O O . GLY A 1 197 ? 26.359 -6.309 -21.917 1.00 64.06 197 GLY A O 1
ATOM 1546 N N . LYS A 1 198 ? 26.262 -4.965 -23.703 1.00 63.25 198 LYS A N 1
ATOM 1547 C CA . LYS A 1 198 ? 27.362 -4.072 -23.298 1.00 63.25 198 LYS A CA 1
ATOM 1548 C C . LYS A 1 198 ? 26.863 -2.635 -23.354 1.00 63.25 198 LYS A C 1
ATOM 1550 O O . LYS A 1 198 ? 26.408 -2.190 -24.403 1.00 63.25 198 LYS A O 1
ATOM 1555 N N . CYS A 1 199 ? 26.939 -1.919 -22.239 1.00 62.12 199 CYS A N 1
ATOM 1556 C CA . CYS A 1 199 ? 26.537 -0.520 -22.146 1.00 62.12 199 CYS A CA 1
ATOM 1557 C C . CYS A 1 199 ? 27.556 0.249 -21.304 1.00 62.12 199 CYS A C 1
ATOM 1559 O O . CYS A 1 199 ? 28.115 -0.300 -20.355 1.00 62.12 199 CYS A O 1
ATOM 1561 N N . LEU A 1 200 ? 27.794 1.513 -21.653 1.00 59.78 200 LEU A N 1
ATOM 1562 C CA . LEU A 1 200 ? 28.546 2.433 -20.804 1.00 59.78 200 LEU A CA 1
ATOM 1563 C C . LEU A 1 200 ? 27.663 2.859 -19.628 1.00 59.78 200 LEU A C 1
ATOM 1565 O O . LEU A 1 200 ? 26.472 3.114 -19.810 1.00 59.78 200 LEU A O 1
ATOM 1569 N N . ILE A 1 201 ? 28.251 2.949 -18.436 1.00 62.97 201 ILE A N 1
ATOM 1570 C CA . ILE A 1 201 ? 27.571 3.488 -17.255 1.00 62.97 201 ILE A CA 1
ATOM 1571 C C . ILE A 1 201 ? 27.431 5.002 -17.445 1.00 62.97 201 ILE A C 1
ATOM 1573 O O . ILE A 1 201 ? 28.418 5.689 -17.735 1.00 62.97 201 ILE A O 1
ATOM 1577 N N . ARG A 1 202 ? 26.212 5.525 -17.283 1.00 54.16 202 ARG A N 1
ATOM 1578 C CA . ARG A 1 202 ? 25.902 6.958 -17.366 1.00 54.16 202 ARG A CA 1
ATOM 1579 C C . ARG A 1 202 ? 26.587 7.697 -16.209 1.00 54.16 202 ARG A C 1
ATOM 1581 O O . ARG A 1 202 ? 26.146 7.650 -15.073 1.00 54.16 202 ARG A O 1
ATOM 1588 N N . LEU A 1 203 ? 27.769 8.226 -16.521 1.00 42.44 203 LEU A N 1
ATOM 1589 C CA . LEU A 1 203 ? 28.634 9.206 -15.831 1.00 42.44 203 LEU A CA 1
ATOM 1590 C C . LEU A 1 203 ? 30.079 8.994 -16.306 1.00 42.44 203 LEU A C 1
ATOM 1592 O O . LEU A 1 203 ? 30.846 9.944 -16.449 1.00 42.44 203 LEU A O 1
ATOM 1596 N N . VAL A 1 204 ? 30.440 7.746 -16.628 1.00 40.81 204 VAL A N 1
ATOM 1597 C CA . VAL A 1 204 ? 31.778 7.398 -17.128 1.00 40.81 204 VAL A CA 1
ATOM 1598 C C . VAL A 1 204 ? 31.993 7.945 -18.540 1.00 40.81 204 VAL A C 1
ATOM 1600 O O . VAL A 1 204 ? 33.129 8.183 -18.922 1.00 40.81 204 VAL A O 1
ATOM 1603 N N . SER A 1 205 ? 30.933 8.263 -19.289 1.00 35.41 205 SER A N 1
ATOM 1604 C CA . SER A 1 205 ? 31.022 8.904 -20.609 1.00 35.41 205 SER A CA 1
ATOM 1605 C C . SER A 1 205 ? 31.803 10.227 -20.606 1.00 35.41 205 SER A C 1
ATOM 1607 O O . SER A 1 205 ? 32.379 10.578 -21.629 1.00 35.41 205 SER A O 1
ATOM 1609 N N . PHE A 1 206 ? 31.858 10.947 -19.475 1.00 34.75 206 PHE A N 1
ATOM 1610 C CA . PHE A 1 206 ? 32.645 12.182 -19.355 1.00 34.75 206 PHE A CA 1
ATOM 1611 C C . PHE A 1 206 ? 34.148 11.908 -19.136 1.00 34.75 206 PHE A C 1
ATOM 1613 O O . PHE A 1 206 ? 34.988 12.694 -19.561 1.00 34.75 206 PHE A O 1
ATOM 1620 N N . PHE A 1 207 ? 34.502 10.763 -18.535 1.00 31.17 207 PHE A N 1
ATOM 1621 C CA . PHE A 1 207 ? 35.889 10.337 -18.282 1.00 31.17 207 PHE A CA 1
ATOM 1622 C C . PHE A 1 207 ? 36.430 9.317 -19.306 1.00 31.17 207 PHE A C 1
ATOM 1624 O O . PHE A 1 207 ? 37.640 9.104 -19.394 1.00 31.17 207 PHE A O 1
ATOM 1631 N N . ALA A 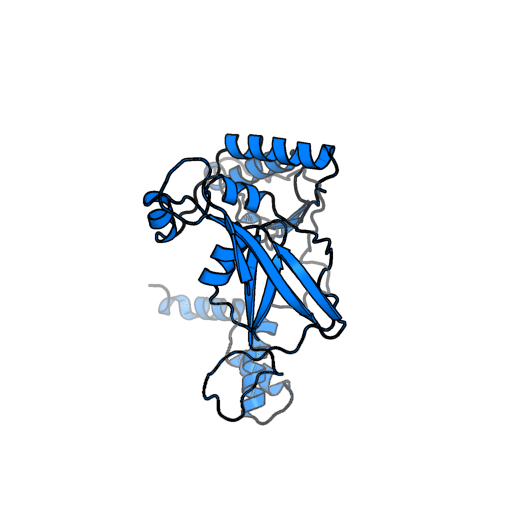1 208 ? 35.565 8.709 -20.123 1.00 32.00 208 ALA A N 1
ATOM 1632 C CA . ALA A 1 208 ? 35.906 7.646 -21.073 1.00 32.00 208 ALA A CA 1
ATOM 1633 C C . ALA A 1 208 ? 36.732 8.106 -22.289 1.00 32.00 208 ALA A C 1
ATOM 1635 O O . ALA A 1 208 ? 37.097 7.273 -23.113 1.00 32.00 208 ALA A O 1
ATOM 1636 N N . ASN A 1 209 ? 37.097 9.389 -22.385 1.00 32.03 209 ASN A N 1
ATOM 1637 C CA . ASN A 1 209 ? 38.109 9.837 -23.346 1.00 32.03 209 ASN A CA 1
ATOM 1638 C C . ASN A 1 209 ? 39.549 9.490 -22.929 1.00 32.03 209 ASN A C 1
ATOM 1640 O O . ASN A 1 209 ? 40.466 9.760 -23.699 1.00 32.03 209 ASN A O 1
ATOM 1644 N N . LEU A 1 210 ? 39.778 8.893 -21.748 1.00 31.16 210 LEU A N 1
ATOM 1645 C CA . LEU A 1 210 ? 41.142 8.627 -21.275 1.00 31.16 210 LEU A CA 1
ATOM 1646 C C . LEU A 1 210 ? 41.492 7.183 -20.917 1.00 31.16 210 LEU A C 1
ATOM 1648 O O . LEU A 1 210 ? 42.680 6.904 -20.824 1.00 31.16 210 LEU A O 1
ATOM 1652 N N . THR A 1 211 ? 40.562 6.231 -20.796 1.00 29.98 211 THR A N 1
ATOM 1653 C CA . THR A 1 211 ? 40.943 4.810 -20.654 1.00 29.98 211 THR A CA 1
ATOM 1654 C C . THR A 1 211 ? 39.825 3.854 -21.092 1.00 29.98 211 THR A C 1
ATOM 1656 O O . THR A 1 211 ? 38.684 3.956 -20.650 1.00 29.98 211 THR A O 1
ATOM 1659 N N . ASN A 1 212 ? 40.169 2.874 -21.937 1.00 28.92 212 ASN A N 1
ATOM 1660 C CA . ASN A 1 212 ? 39.337 1.708 -22.260 1.00 28.92 212 ASN A CA 1
ATOM 1661 C C . ASN A 1 212 ? 39.266 0.758 -21.049 1.00 28.92 212 ASN A C 1
ATOM 1663 O O . ASN A 1 212 ? 39.856 -0.322 -21.060 1.00 28.92 212 ASN A O 1
ATOM 1667 N N . VAL A 1 213 ? 38.573 1.151 -19.979 1.00 30.72 213 VAL A N 1
ATOM 1668 C CA . VAL A 1 213 ? 38.305 0.252 -18.848 1.00 30.72 213 VAL A CA 1
ATOM 1669 C C . VAL A 1 213 ? 36.920 -0.355 -19.017 1.00 30.72 213 VAL A C 1
ATOM 1671 O O . VAL A 1 213 ? 35.896 0.247 -18.701 1.00 30.72 213 VAL A O 1
ATOM 1674 N N . SER A 1 214 ? 36.893 -1.595 -19.500 1.00 31.03 214 SER A N 1
ATOM 1675 C CA . SER A 1 214 ? 35.720 -2.459 -19.403 1.00 31.03 214 SER A CA 1
ATOM 1676 C C . SER A 1 214 ? 35.599 -2.927 -17.949 1.00 31.03 214 SER A C 1
ATOM 1678 O O . SER A 1 214 ? 36.205 -3.927 -17.567 1.00 31.03 214 SER A O 1
ATOM 1680 N N . LEU A 1 215 ? 34.858 -2.193 -17.114 1.00 33.72 215 LEU A N 1
ATOM 1681 C CA . LEU A 1 215 ? 34.593 -2.595 -15.730 1.00 33.72 215 LEU A CA 1
ATOM 1682 C C . LEU A 1 215 ? 33.721 -3.858 -15.717 1.00 33.72 215 LEU A C 1
ATOM 1684 O O . LEU A 1 215 ? 32.509 -3.819 -15.913 1.00 33.72 215 LEU A O 1
ATOM 1688 N N . ARG A 1 216 ? 34.368 -5.000 -15.488 1.00 32.38 216 ARG A N 1
ATOM 1689 C CA . ARG A 1 216 ? 33.725 -6.263 -15.131 1.00 32.38 216 ARG A CA 1
ATOM 1690 C C . ARG A 1 216 ? 33.361 -6.155 -13.649 1.00 32.38 216 ARG A C 1
ATOM 1692 O O . ARG A 1 216 ? 34.206 -6.407 -12.799 1.00 32.38 216 ARG A O 1
ATOM 1699 N N . LEU A 1 217 ? 32.149 -5.690 -13.347 1.00 33.44 217 LEU A N 1
ATOM 1700 C CA . LEU A 1 217 ? 31.632 -5.647 -11.975 1.00 33.44 217 LEU A CA 1
ATOM 1701 C C . LEU A 1 217 ? 31.704 -7.062 -11.367 1.00 33.44 217 LEU A C 1
ATOM 1703 O O . LEU A 1 217 ? 31.077 -7.972 -11.915 1.00 33.44 217 LEU A O 1
ATOM 1707 N N . PRO A 1 218 ? 32.448 -7.293 -10.268 1.00 34.25 218 PRO A N 1
ATOM 1708 C CA . PRO A 1 218 ? 32.352 -8.534 -9.525 1.00 34.25 218 PRO A CA 1
ATOM 1709 C C . PRO A 1 218 ? 31.159 -8.385 -8.578 1.00 34.25 218 PRO A C 1
ATOM 1711 O O . PRO A 1 218 ? 31.302 -7.937 -7.448 1.00 34.25 218 PRO A O 1
ATOM 1714 N N . LEU A 1 219 ? 29.959 -8.687 -9.065 1.00 30.27 219 LEU A N 1
ATOM 1715 C CA . LEU A 1 219 ? 28.741 -8.684 -8.258 1.00 30.27 219 LEU A CA 1
ATOM 1716 C C . LEU A 1 219 ? 27.974 -9.968 -8.561 1.00 30.27 219 LEU A C 1
ATOM 1718 O O . LEU A 1 219 ? 27.298 -10.078 -9.579 1.00 30.27 219 LEU A O 1
ATOM 1722 N N . ILE A 1 220 ? 28.102 -10.954 -7.676 1.00 32.31 220 ILE A N 1
ATOM 1723 C CA . ILE A 1 220 ? 27.040 -11.943 -7.487 1.00 32.31 220 ILE A CA 1
ATOM 1724 C C . ILE A 1 220 ? 26.096 -11.294 -6.471 1.00 32.31 220 ILE A C 1
ATOM 1726 O O . ILE A 1 220 ? 26.503 -11.058 -5.335 1.00 32.31 220 ILE A O 1
ATOM 1730 N N . PRO A 1 221 ? 24.892 -10.903 -6.908 1.00 32.12 221 PRO A N 1
ATOM 1731 C CA . PRO A 1 221 ? 23.708 -11.645 -6.484 1.00 32.12 221 PRO A CA 1
ATOM 1732 C C . PRO A 1 221 ? 22.787 -11.917 -7.681 1.00 32.12 221 PRO A C 1
ATOM 1734 O O . PRO A 1 221 ? 22.461 -11.004 -8.428 1.00 32.12 221 PRO A O 1
ATOM 1737 N N . VAL A 1 222 ? 22.436 -13.197 -7.877 1.00 32.94 222 VAL A N 1
ATOM 1738 C CA . VAL A 1 222 ? 21.495 -13.758 -8.876 1.00 32.94 222 VAL A CA 1
ATOM 1739 C C . VAL A 1 222 ? 21.146 -12.800 -10.022 1.00 32.94 222 VAL A C 1
ATOM 1741 O O . VAL A 1 222 ? 20.043 -12.269 -10.134 1.00 32.94 222 VAL A O 1
ATOM 1744 N N . LEU A 1 223 ? 22.117 -12.602 -10.910 1.00 31.34 223 LEU A N 1
ATOM 1745 C CA . LEU A 1 223 ? 21.865 -12.059 -12.230 1.00 31.34 223 LEU A CA 1
ATOM 1746 C C . LEU A 1 223 ? 21.147 -13.174 -12.999 1.00 31.34 223 LEU A C 1
ATOM 1748 O O . LEU A 1 223 ? 21.789 -14.080 -13.530 1.00 31.34 223 LEU A O 1
ATOM 1752 N N . LEU A 1 224 ? 19.815 -13.149 -13.043 1.00 28.03 224 LEU A N 1
ATOM 1753 C CA . LEU A 1 224 ? 19.085 -13.865 -14.087 1.00 28.03 224 LEU A CA 1
ATOM 1754 C C . LEU A 1 224 ? 19.366 -13.106 -15.388 1.00 28.03 224 LEU A C 1
ATOM 1756 O O . LEU A 1 224 ? 18.561 -12.315 -15.871 1.00 28.03 224 LEU A O 1
ATOM 1760 N N . THR A 1 225 ? 20.566 -13.302 -15.945 1.00 30.77 225 THR A N 1
ATOM 1761 C CA . THR A 1 225 ? 20.811 -12.983 -17.346 1.00 30.77 225 THR A CA 1
ATOM 1762 C C . THR A 1 225 ? 19.922 -13.916 -18.139 1.00 30.77 225 THR A C 1
ATOM 1764 O O . THR A 1 225 ? 20.288 -15.062 -18.407 1.00 30.77 225 THR A O 1
ATOM 1767 N N . LEU A 1 226 ? 18.752 -13.426 -18.528 1.00 32.72 226 LEU A N 1
ATOM 1768 C CA . LEU A 1 226 ? 18.090 -13.925 -19.718 1.00 32.72 226 LEU A CA 1
ATOM 1769 C C . LEU A 1 226 ? 18.998 -13.531 -20.887 1.00 32.72 226 LEU A C 1
ATOM 1771 O O . LEU A 1 226 ? 18.884 -12.459 -21.474 1.00 32.72 226 LEU A O 1
ATOM 1775 N N . SER A 1 227 ? 20.016 -14.364 -21.117 1.00 33.16 227 SER A N 1
ATOM 1776 C CA . SER A 1 227 ? 20.871 -14.286 -22.290 1.00 33.16 227 SER A CA 1
ATOM 1777 C C . SER A 1 227 ? 19.961 -14.335 -23.519 1.00 33.16 227 SER A C 1
ATOM 1779 O O . SER A 1 227 ? 19.127 -15.237 -23.598 1.00 33.16 227 SER A O 1
ATOM 1781 N N . PRO A 1 228 ? 20.116 -13.428 -24.497 1.00 44.31 228 PRO A N 1
ATOM 1782 C CA . PRO A 1 228 ? 19.342 -13.480 -25.737 1.00 44.31 228 PRO A CA 1
ATOM 1783 C C . PRO A 1 228 ? 19.703 -14.698 -26.605 1.00 44.31 228 PRO A C 1
ATOM 1785 O O . PRO A 1 228 ? 19.046 -14.954 -27.605 1.00 44.31 228 PRO A O 1
ATOM 1788 N N . ASN A 1 229 ? 20.728 -15.472 -26.225 1.00 39.31 229 ASN A N 1
ATOM 1789 C CA . ASN A 1 229 ? 21.220 -16.610 -26.994 1.00 39.31 229 ASN A CA 1
ATOM 1790 C C . ASN A 1 229 ? 21.162 -17.908 -26.170 1.00 39.31 229 ASN A C 1
ATOM 1792 O O . ASN A 1 229 ? 22.179 -18.358 -25.642 1.00 39.31 229 ASN A O 1
ATOM 1796 N N . ASN A 1 230 ? 19.951 -18.455 -26.024 1.00 34.81 230 ASN A N 1
ATOM 1797 C CA . ASN A 1 230 ? 19.627 -19.890 -26.088 1.00 34.81 230 ASN A CA 1
ATOM 1798 C C . ASN A 1 230 ? 18.086 -20.047 -26.050 1.00 34.81 230 ASN A C 1
ATOM 1800 O O . ASN A 1 230 ? 17.463 -19.965 -24.995 1.00 34.81 230 ASN A O 1
ATOM 1804 N N . GLU A 1 231 ? 17.494 -20.199 -27.238 1.00 35.56 231 GLU A N 1
ATOM 1805 C CA . GLU A 1 231 ? 16.074 -20.463 -27.571 1.00 35.56 231 GLU A CA 1
ATOM 1806 C C . GLU A 1 231 ? 15.401 -21.538 -26.673 1.00 35.56 231 GLU A C 1
ATOM 1808 O O . GLU A 1 231 ? 16.095 -22.499 -26.331 1.00 35.56 231 GLU A O 1
ATOM 1813 N N . PRO A 1 232 ? 14.087 -21.465 -26.306 1.00 36.91 232 PRO A N 1
ATOM 1814 C CA . PRO A 1 232 ? 12.963 -20.978 -27.119 1.00 36.91 232 PRO A CA 1
ATOM 1815 C C . PRO A 1 232 ? 11.887 -20.187 -26.321 1.00 36.91 232 PRO A C 1
ATOM 1817 O O . PRO A 1 232 ? 10.711 -20.542 -26.323 1.00 36.91 232 PRO A O 1
ATOM 1820 N N . PHE A 1 233 ? 12.243 -19.105 -25.621 1.00 33.56 233 PHE A N 1
ATOM 1821 C CA . PHE A 1 233 ? 11.234 -18.113 -25.178 1.00 33.56 233 PHE A CA 1
ATOM 1822 C C . PHE A 1 233 ? 11.116 -16.918 -26.136 1.00 33.56 233 PHE A C 1
ATOM 1824 O O . PHE A 1 233 ? 10.201 -16.104 -26.014 1.00 33.56 233 PHE A O 1
ATOM 1831 N N . HIS A 1 234 ? 11.998 -16.845 -27.139 1.00 37.75 234 HIS A N 1
ATOM 1832 C CA . HIS A 1 234 ? 12.052 -15.762 -28.121 1.00 37.75 234 HIS A CA 1
ATOM 1833 C C . HIS A 1 234 ? 10.821 -15.695 -29.044 1.00 37.75 234 HIS A C 1
ATOM 1835 O O . HIS A 1 234 ? 10.531 -14.634 -29.597 1.00 37.75 234 HIS A O 1
ATOM 1841 N N . ALA A 1 235 ? 10.060 -16.787 -29.158 1.00 34.66 235 ALA A N 1
ATOM 1842 C CA . ALA A 1 235 ? 8.826 -16.835 -29.938 1.00 34.66 235 ALA A CA 1
ATOM 1843 C C . ALA A 1 235 ? 7.558 -16.471 -29.139 1.00 34.66 235 ALA A C 1
ATOM 1845 O O . ALA A 1 235 ? 6.535 -16.175 -29.752 1.00 34.66 235 ALA A O 1
ATOM 1846 N N . LEU A 1 236 ? 7.586 -16.478 -27.797 1.00 37.75 236 LEU A N 1
ATOM 1847 C CA . LEU A 1 236 ? 6.338 -16.540 -27.021 1.00 37.75 236 LEU A CA 1
ATOM 1848 C C . LEU A 1 236 ? 5.724 -15.174 -26.662 1.00 37.75 236 LEU A C 1
ATOM 1850 O O . LEU A 1 236 ? 4.515 -15.091 -26.497 1.00 37.75 236 LEU A O 1
ATOM 1854 N N . LEU A 1 237 ? 6.501 -14.089 -26.573 1.00 43.03 237 LEU A N 1
ATOM 1855 C CA . LEU A 1 237 ? 5.960 -12.745 -26.298 1.00 43.03 237 LEU A CA 1
ATOM 1856 C C . LEU A 1 237 ? 6.809 -11.645 -26.954 1.00 43.03 237 LEU A C 1
ATOM 1858 O O . LEU A 1 237 ? 7.386 -10.782 -26.291 1.00 43.03 237 LEU A O 1
ATOM 1862 N N . ASN A 1 238 ? 6.884 -11.624 -28.285 1.00 58.50 238 ASN A N 1
ATOM 1863 C CA . ASN A 1 238 ? 7.317 -10.397 -28.946 1.00 58.50 238 ASN A CA 1
ATOM 1864 C C . ASN A 1 238 ? 6.225 -9.338 -28.711 1.00 58.50 238 ASN A C 1
ATOM 1866 O O . ASN A 1 238 ? 5.108 -9.493 -29.204 1.00 58.50 238 ASN A O 1
ATOM 1870 N N . ARG A 1 239 ? 6.530 -8.276 -27.948 1.00 65.25 239 ARG A N 1
ATOM 1871 C CA . ARG A 1 239 ? 5.594 -7.173 -27.642 1.00 65.25 239 ARG A CA 1
ATOM 1872 C C . ARG A 1 239 ? 4.874 -6.677 -28.896 1.00 65.25 239 ARG A C 1
ATOM 1874 O O . ARG A 1 239 ? 3.689 -6.375 -28.824 1.00 65.25 239 ARG A O 1
ATOM 1881 N N . PHE A 1 240 ? 5.572 -6.652 -30.029 1.00 68.06 240 PHE A N 1
ATOM 1882 C CA . PHE A 1 240 ? 4.983 -6.293 -31.310 1.00 68.06 240 PHE A CA 1
ATOM 1883 C C . PHE A 1 240 ? 3.883 -7.274 -31.743 1.00 68.06 240 PHE A C 1
ATOM 1885 O O . PHE A 1 240 ? 2.790 -6.838 -32.060 1.00 68.06 240 PHE A O 1
ATOM 1892 N N . VAL A 1 241 ? 4.115 -8.589 -31.672 1.00 68.75 241 VAL A N 1
ATOM 1893 C CA . VAL A 1 241 ? 3.119 -9.618 -32.038 1.00 68.75 241 VAL A CA 1
ATOM 1894 C C . VAL A 1 241 ? 1.867 -9.522 -31.161 1.00 68.75 241 VAL A C 1
ATOM 1896 O O . VAL A 1 241 ? 0.756 -9.585 -31.673 1.00 68.75 241 VAL A O 1
ATOM 1899 N N . ILE A 1 242 ? 2.029 -9.275 -29.858 1.00 71.94 242 ILE A N 1
ATOM 1900 C CA . ILE A 1 242 ? 0.896 -9.064 -28.939 1.00 71.94 242 ILE A CA 1
ATOM 1901 C C . ILE A 1 242 ? 0.130 -7.789 -29.295 1.00 71.94 242 ILE A C 1
ATOM 1903 O O . ILE A 1 242 ? -1.097 -7.773 -29.265 1.00 71.94 242 ILE A O 1
ATOM 1907 N N . GLN A 1 243 ? 0.843 -6.722 -29.663 1.00 74.88 243 GLN A N 1
ATOM 1908 C CA . GLN A 1 243 ? 0.228 -5.471 -30.104 1.00 74.88 243 GLN A CA 1
ATOM 1909 C C . GLN A 1 243 ? -0.593 -5.634 -31.390 1.00 74.88 243 GLN A C 1
ATOM 1911 O O . GLN A 1 243 ? -1.521 -4.854 -31.582 1.00 74.88 243 GLN A O 1
ATOM 1916 N N . LEU A 1 244 ? -0.307 -6.640 -32.229 1.00 78.06 244 LEU A N 1
ATOM 1917 C CA . LEU A 1 244 ? -1.101 -6.943 -33.425 1.00 78.06 244 LEU A CA 1
ATOM 1918 C C . LEU A 1 244 ? -2.395 -7.716 -33.118 1.00 78.06 244 LEU A C 1
ATOM 1920 O O . LEU A 1 244 ? -3.314 -7.678 -33.930 1.00 78.06 244 LEU A O 1
ATOM 1924 N N . LEU A 1 245 ? -2.523 -8.366 -31.953 1.00 79.31 245 LEU A N 1
ATOM 1925 C CA . LEU A 1 245 ? -3.723 -9.147 -31.614 1.00 79.31 245 LEU A CA 1
ATOM 1926 C C . LEU A 1 245 ? -4.971 -8.270 -31.472 1.00 79.31 245 LEU A C 1
ATOM 1928 O O . LEU A 1 245 ? -6.042 -8.649 -31.932 1.00 79.31 245 LEU A O 1
ATOM 1932 N N . THR A 1 246 ? -4.845 -7.081 -30.880 1.00 81.06 246 THR A N 1
ATOM 1933 C CA . THR A 1 246 ? -5.969 -6.144 -30.729 1.00 81.06 246 THR A CA 1
ATOM 1934 C C . THR A 1 246 ? -6.515 -5.652 -32.078 1.00 81.06 246 THR A C 1
ATOM 1936 O O . THR A 1 246 ? -7.717 -5.792 -32.304 1.00 81.06 246 THR A O 1
ATOM 1939 N N . PRO A 1 247 ? -5.701 -5.097 -33.000 1.00 85.12 247 PRO A N 1
ATOM 1940 C CA . PRO A 1 247 ? -6.185 -4.734 -34.329 1.00 85.12 247 PRO A CA 1
ATOM 1941 C C . PRO A 1 247 ? -6.630 -5.955 -35.150 1.00 85.12 247 PRO A C 1
ATOM 1943 O O . PRO A 1 247 ? -7.620 -5.845 -35.867 1.00 85.12 247 PRO A O 1
ATOM 1946 N N . ALA A 1 248 ? -5.996 -7.125 -35.000 1.00 81.62 248 ALA A N 1
ATOM 1947 C CA . ALA A 1 248 ? -6.424 -8.341 -35.701 1.00 81.62 248 ALA A CA 1
ATOM 1948 C C . ALA A 1 248 ? -7.791 -8.837 -35.206 1.00 81.62 248 ALA A C 1
ATOM 1950 O O . ALA A 1 248 ? -8.633 -9.220 -36.009 1.00 81.62 248 ALA A O 1
ATOM 1951 N N . SER A 1 249 ? -8.058 -8.738 -33.901 1.00 79.75 249 SER A N 1
ATOM 1952 C CA . SER A 1 249 ? -9.373 -9.015 -33.311 1.00 79.75 249 SER A CA 1
ATOM 1953 C C . SER A 1 249 ? -10.441 -8.044 -33.814 1.00 79.75 249 SER A C 1
ATOM 1955 O O . SER A 1 249 ? -11.572 -8.453 -34.063 1.00 79.75 249 SER A O 1
ATOM 1957 N N . ARG A 1 250 ? -10.096 -6.766 -34.014 1.00 85.62 250 ARG A N 1
ATOM 1958 C CA . ARG A 1 250 ? -11.019 -5.788 -34.607 1.00 85.62 250 ARG A CA 1
ATOM 1959 C C . ARG A 1 250 ? -11.317 -6.077 -36.073 1.00 85.62 250 ARG A C 1
ATOM 1961 O O . ARG A 1 250 ? -12.473 -5.958 -36.459 1.00 85.62 250 ARG A O 1
ATOM 1968 N N . LEU A 1 251 ? -10.322 -6.476 -36.866 1.00 85.62 251 LEU A N 1
ATOM 1969 C CA . LEU A 1 251 ? -10.561 -6.899 -38.248 1.00 85.62 251 LEU A CA 1
ATOM 1970 C C . LEU A 1 251 ? -11.418 -8.164 -38.315 1.00 85.62 251 LEU A C 1
ATOM 1972 O O . LEU A 1 251 ? -12.358 -8.182 -39.097 1.00 85.62 251 LEU A O 1
ATOM 1976 N N . ALA A 1 252 ? -11.164 -9.153 -37.453 1.00 84.06 252 ALA A N 1
ATOM 1977 C CA . ALA A 1 252 ? -11.992 -10.356 -37.357 1.00 84.06 252 ALA A CA 1
ATOM 1978 C C . ALA A 1 252 ? -13.459 -10.024 -37.021 1.00 84.06 252 ALA A C 1
ATOM 1980 O O . ALA A 1 252 ? -14.375 -10.533 -37.652 1.00 84.06 252 ALA A O 1
ATOM 1981 N N . GLN A 1 253 ? -13.702 -9.087 -36.098 1.00 86.19 253 GLN A N 1
ATOM 1982 C CA . GLN A 1 253 ? -15.062 -8.616 -35.795 1.00 86.19 253 GLN A CA 1
ATOM 1983 C C . GLN A 1 253 ? -15.734 -7.912 -36.983 1.00 86.19 253 GLN A C 1
ATOM 1985 O O . GLN A 1 253 ? -16.942 -8.037 -37.161 1.00 86.19 253 GLN A O 1
ATOM 1990 N N . LEU A 1 254 ? -14.973 -7.154 -37.778 1.00 88.31 254 LEU A N 1
ATOM 1991 C CA . LEU A 1 254 ? -15.486 -6.454 -38.960 1.00 88.31 254 LEU A CA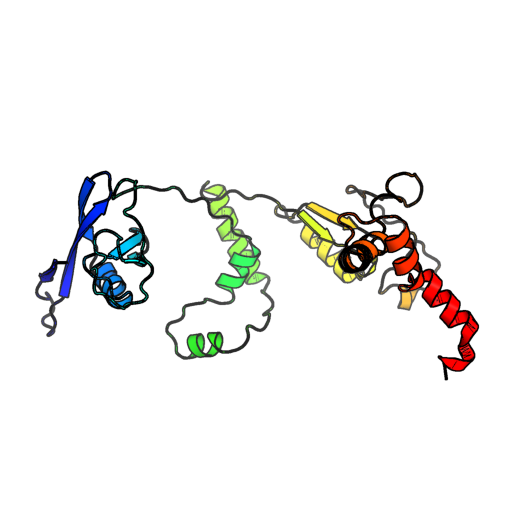 1
ATOM 1992 C C . LEU A 1 254 ? -15.773 -7.402 -40.130 1.00 88.31 254 LEU A C 1
ATOM 1994 O O . LEU A 1 254 ? -16.645 -7.104 -40.941 1.00 88.31 254 LEU A O 1
ATOM 1998 N N . SER A 1 255 ? -15.059 -8.523 -40.213 1.00 83.88 255 SER A N 1
ATOM 1999 C CA . SER A 1 255 ? -15.281 -9.586 -41.196 1.00 83.88 255 SER A CA 1
ATOM 2000 C C . SER A 1 255 ? -16.315 -10.625 -40.741 1.00 83.88 255 SER A C 1
ATOM 2002 O O . SER A 1 255 ? -16.461 -11.651 -41.399 1.00 83.88 255 SER A O 1
ATOM 2004 N N . GLU A 1 256 ? -17.029 -10.363 -39.635 1.00 87.19 256 GLU A N 1
ATOM 2005 C CA . GLU A 1 256 ? -17.983 -11.286 -38.995 1.00 87.19 256 GLU A CA 1
ATOM 2006 C C . GLU A 1 256 ? -17.359 -12.644 -38.603 1.00 87.19 256 GLU A C 1
ATOM 2008 O O . GLU A 1 256 ? -18.054 -13.648 -38.458 1.00 87.19 256 GLU A O 1
ATOM 2013 N N . SER A 1 257 ? -16.039 -12.680 -38.398 1.00 81.56 257 SER A N 1
ATOM 2014 C CA . SER A 1 257 ? -15.299 -13.858 -37.950 1.00 81.56 257 SER A CA 1
ATOM 2015 C C . SER A 1 257 ? -15.232 -13.919 -36.422 1.00 81.56 257 SER A C 1
ATOM 2017 O O . SER A 1 257 ? -14.825 -12.965 -35.755 1.00 81.56 257 SER A O 1
ATOM 2019 N N . GLU A 1 258 ? -15.589 -15.071 -35.851 1.00 76.69 258 GLU A N 1
ATOM 2020 C CA . GLU A 1 258 ? -15.515 -15.311 -34.401 1.00 76.69 258 GLU A CA 1
ATOM 2021 C C . GLU A 1 258 ? -14.073 -15.535 -33.912 1.00 76.69 258 GLU A C 1
ATOM 2023 O O . GLU A 1 258 ? -13.773 -15.328 -32.734 1.00 76.69 258 GLU A O 1
ATOM 2028 N N . GLU A 1 259 ? -13.159 -15.899 -34.819 1.00 73.12 259 GLU A N 1
ATOM 2029 C CA . GLU A 1 259 ? -11.758 -16.187 -34.512 1.00 73.12 259 GLU A CA 1
ATOM 2030 C C . GLU A 1 259 ? -10.786 -15.347 -35.352 1.00 73.12 259 GLU A C 1
ATOM 2032 O O . GLU A 1 259 ? -11.052 -14.975 -36.501 1.00 73.12 259 GLU A O 1
ATOM 2037 N N . ILE A 1 260 ? -9.613 -15.066 -34.772 1.00 74.94 260 ILE A N 1
ATOM 2038 C CA . ILE A 1 260 ? -8.509 -14.399 -35.467 1.00 74.94 260 ILE A CA 1
ATOM 2039 C C . ILE A 1 260 ? -7.781 -15.430 -36.336 1.00 74.94 260 ILE A C 1
ATOM 2041 O O . ILE A 1 260 ? -6.888 -16.135 -35.866 1.00 74.94 260 ILE A O 1
ATOM 2045 N N . GLY A 1 261 ? -8.149 -15.495 -37.612 1.00 74.69 261 GLY A N 1
ATOM 2046 C CA . GLY A 1 261 ? -7.407 -16.255 -38.616 1.00 74.69 261 GLY A CA 1
ATOM 2047 C C . GLY A 1 261 ? -6.133 -15.559 -39.139 1.00 74.69 261 GLY A C 1
ATOM 2048 O O . GLY A 1 261 ? -5.895 -14.371 -38.877 1.00 74.69 261 GLY A O 1
ATOM 2049 N N . PRO A 1 262 ? -5.282 -16.294 -39.879 1.00 74.00 262 PRO A N 1
ATOM 2050 C CA . PRO A 1 262 ? -4.019 -15.793 -40.431 1.00 74.00 262 PRO A CA 1
ATOM 2051 C C . PRO A 1 262 ? -4.196 -14.622 -41.409 1.00 74.00 262 PRO A C 1
ATOM 2053 O O . PRO A 1 262 ? -3.306 -13.781 -41.523 1.00 74.00 262 PRO A O 1
ATOM 2056 N N . GLU A 1 263 ? -5.331 -14.531 -42.095 1.00 81.81 263 GLU A N 1
ATOM 2057 C CA . GLU A 1 263 ? -5.704 -13.428 -42.981 1.00 81.81 263 GLU A CA 1
ATOM 2058 C C . GLU A 1 263 ? -5.749 -12.084 -42.244 1.00 81.81 263 GLU A C 1
ATOM 2060 O O . GLU A 1 263 ? -5.112 -11.128 -42.688 1.00 81.81 263 GLU A O 1
ATOM 2065 N N . HIS A 1 264 ? -6.373 -12.041 -41.064 1.00 77.94 264 HIS A N 1
ATOM 2066 C CA . HIS A 1 264 ? -6.447 -10.837 -40.235 1.00 77.94 264 HIS A CA 1
ATOM 2067 C C . HIS A 1 264 ? -5.060 -10.415 -39.740 1.00 77.94 264 HIS A C 1
ATOM 2069 O O . HIS A 1 264 ? -4.733 -9.231 -39.700 1.00 77.94 264 HIS A O 1
ATOM 2075 N N . ILE A 1 265 ? -4.212 -11.384 -39.385 1.00 77.69 265 ILE A N 1
ATOM 2076 C CA . ILE A 1 265 ? -2.845 -11.120 -38.918 1.00 77.69 265 ILE A CA 1
ATOM 2077 C C . ILE A 1 265 ? -1.980 -10.570 -40.056 1.00 77.69 265 ILE A C 1
ATOM 2079 O O . ILE A 1 265 ? -1.241 -9.610 -39.846 1.00 77.69 265 ILE A O 1
ATOM 2083 N N . ASN A 1 266 ? -2.076 -11.149 -41.255 1.00 79.56 266 ASN A N 1
ATOM 2084 C CA . ASN A 1 266 ? -1.311 -10.710 -42.422 1.00 79.56 266 ASN A CA 1
ATOM 2085 C C . ASN A 1 266 ? -1.712 -9.300 -42.873 1.00 79.56 266 ASN A C 1
ATOM 2087 O O . ASN A 1 266 ? -0.842 -8.498 -43.211 1.00 79.56 266 ASN A O 1
ATOM 2091 N N . GLU A 1 267 ? -3.005 -8.978 -42.830 1.00 83.38 267 GLU A N 1
ATOM 2092 C CA . GLU A 1 267 ? -3.502 -7.640 -43.155 1.00 83.38 267 GLU A CA 1
ATOM 2093 C C . GLU A 1 267 ? -3.008 -6.598 -42.143 1.00 83.38 267 GLU A C 1
ATOM 2095 O O . GLU A 1 267 ? -2.415 -5.584 -42.518 1.00 83.38 267 GLU A O 1
ATOM 2100 N N . VAL A 1 268 ? -3.137 -6.885 -40.845 1.00 83.12 268 VAL A N 1
ATOM 2101 C CA . VAL A 1 268 ? -2.614 -6.018 -39.779 1.00 83.12 268 VAL A CA 1
ATOM 2102 C C . VAL A 1 268 ? -1.095 -5.865 -39.871 1.00 83.12 268 VAL A C 1
ATOM 2104 O O . VAL A 1 268 ? -0.586 -4.762 -39.686 1.00 83.12 268 VAL A O 1
ATOM 2107 N N . ALA A 1 269 ? -0.354 -6.926 -40.192 1.00 78.31 269 ALA A N 1
ATOM 2108 C CA . ALA A 1 269 ? 1.097 -6.863 -40.366 1.00 78.31 269 ALA A CA 1
ATOM 2109 C C . ALA A 1 269 ? 1.525 -6.009 -41.576 1.00 78.31 269 ALA A C 1
ATOM 2111 O O . ALA A 1 269 ? 2.647 -5.503 -41.596 1.00 78.31 269 ALA A O 1
ATOM 2112 N N . GLY A 1 270 ? 0.646 -5.832 -42.568 1.00 81.81 270 GLY A N 1
ATOM 2113 C CA . GLY A 1 270 ? 0.842 -4.894 -43.674 1.00 81.81 270 GLY A CA 1
ATOM 2114 C C . GLY A 1 270 ? 0.577 -3.433 -43.291 1.00 81.81 270 GLY A C 1
ATOM 2115 O O . GLY A 1 270 ? 1.207 -2.533 -43.842 1.00 81.81 270 GLY A O 1
ATOM 2116 N N . LEU A 1 271 ? -0.324 -3.192 -42.334 1.00 84.75 271 LEU A N 1
ATOM 2117 C CA . LEU A 1 271 ? -0.717 -1.850 -41.885 1.00 84.75 271 LEU A CA 1
ATOM 2118 C C . LEU A 1 271 ? 0.176 -1.301 -40.765 1.00 84.75 271 LEU A C 1
ATOM 2120 O O . LEU A 1 271 ? 0.455 -0.103 -40.715 1.00 84.75 271 LEU A O 1
ATOM 2124 N N . PHE A 1 272 ? 0.626 -2.165 -39.856 1.00 84.50 272 PHE A N 1
ATOM 2125 C CA . PHE A 1 272 ? 1.427 -1.788 -38.699 1.00 84.50 272 PHE A CA 1
ATOM 2126 C C . PHE A 1 272 ? 2.865 -2.253 -38.880 1.00 84.50 272 PHE A C 1
ATOM 2128 O O . PHE A 1 272 ? 3.163 -3.444 -38.887 1.00 84.50 272 PHE A O 1
ATOM 2135 N N . LEU A 1 273 ? 3.777 -1.291 -38.980 1.00 81.38 273 LEU A N 1
ATOM 2136 C CA . LEU A 1 273 ? 5.201 -1.561 -39.123 1.00 81.38 273 LEU A CA 1
ATOM 2137 C C . LEU A 1 273 ? 5.864 -1.737 -37.757 1.00 81.38 273 LEU A C 1
ATOM 2139 O O . LEU A 1 273 ? 5.615 -0.974 -36.822 1.00 81.38 273 LEU A O 1
ATOM 2143 N N . ASN A 1 274 ? 6.776 -2.703 -37.652 1.00 82.06 274 ASN A N 1
ATOM 2144 C CA . ASN A 1 274 ? 7.646 -2.801 -36.483 1.00 82.06 274 ASN A CA 1
ATOM 2145 C C . ASN A 1 274 ? 8.785 -1.768 -36.539 1.00 82.06 274 ASN A C 1
ATOM 2147 O O . ASN A 1 274 ? 9.091 -1.191 -37.585 1.00 82.06 274 ASN A O 1
ATOM 2151 N N . ALA A 1 275 ? 9.467 -1.567 -35.408 1.00 78.75 275 ALA A N 1
ATOM 2152 C CA . ALA A 1 275 ? 10.556 -0.594 -35.301 1.00 78.75 275 ALA A CA 1
ATOM 2153 C C . ALA A 1 275 ? 11.689 -0.819 -36.325 1.00 78.75 275 ALA A C 1
ATOM 2155 O O . ALA A 1 275 ? 12.267 0.150 -36.809 1.00 78.75 275 ALA A O 1
ATOM 2156 N N . LYS A 1 276 ? 11.990 -2.074 -36.700 1.00 81.00 276 LYS A N 1
ATOM 2157 C CA . LYS A 1 276 ? 13.033 -2.383 -37.696 1.00 81.00 276 LYS A CA 1
ATOM 2158 C C . LYS A 1 276 ? 12.602 -1.997 -39.113 1.00 81.00 276 LYS A C 1
ATOM 2160 O O . LYS A 1 276 ? 13.389 -1.406 -39.843 1.00 81.00 276 LYS A O 1
ATOM 2165 N N . GLN A 1 277 ? 11.366 -2.320 -39.493 1.00 83.06 277 GLN A N 1
ATOM 2166 C CA . GLN A 1 277 ? 10.787 -1.941 -40.785 1.00 83.06 277 GLN A CA 1
ATOM 2167 C C . GLN A 1 277 ? 10.677 -0.419 -40.902 1.00 83.06 277 GLN A C 1
ATOM 2169 O O . GLN A 1 277 ? 11.097 0.144 -41.906 1.00 83.06 277 GLN A O 1
ATOM 2174 N N . SER A 1 278 ? 10.195 0.244 -39.847 1.00 85.31 278 SER A N 1
ATOM 2175 C CA . SER A 1 278 ? 10.098 1.704 -39.786 1.00 85.31 278 SER A CA 1
ATOM 2176 C C . SER A 1 278 ? 11.470 2.379 -39.927 1.00 85.31 278 SER A C 1
ATOM 2178 O O . SER A 1 278 ? 11.636 3.266 -40.760 1.00 85.31 278 SER A O 1
ATOM 2180 N N . ALA A 1 279 ? 12.493 1.895 -39.210 1.00 83.94 279 ALA A N 1
ATOM 2181 C CA . ALA A 1 279 ? 13.858 2.410 -39.341 1.00 83.94 279 ALA A CA 1
ATOM 2182 C C . ALA A 1 279 ? 14.441 2.214 -40.753 1.00 83.94 279 ALA A C 1
ATOM 2184 O O . ALA A 1 279 ? 15.159 3.083 -41.241 1.00 83.94 279 ALA A O 1
ATOM 2185 N N . LYS A 1 280 ? 14.120 1.098 -41.424 1.00 85.94 280 LYS A N 1
ATOM 2186 C CA . LYS A 1 280 ? 14.556 0.839 -42.802 1.00 85.94 280 LYS A CA 1
ATOM 2187 C C . LYS A 1 280 ? 13.941 1.835 -43.791 1.00 85.94 280 LYS A C 1
ATOM 2189 O O . LYS A 1 280 ? 14.675 2.407 -44.586 1.00 85.94 280 LYS A O 1
ATOM 2194 N N . ILE A 1 281 ? 12.635 2.087 -43.693 1.00 85.56 281 ILE A N 1
ATOM 2195 C CA . ILE A 1 281 ? 11.949 3.084 -44.532 1.00 85.56 281 ILE A CA 1
ATOM 2196 C C . ILE A 1 281 ? 12.532 4.479 -44.286 1.00 85.56 281 ILE A C 1
ATOM 2198 O O . ILE A 1 281 ? 12.788 5.217 -45.232 1.00 85.56 281 ILE A O 1
ATOM 2202 N N . LEU A 1 282 ? 12.797 4.829 -43.024 1.00 85.06 282 LEU A N 1
ATOM 2203 C CA . LEU A 1 282 ? 13.404 6.114 -42.684 1.00 85.06 282 LEU A CA 1
ATOM 2204 C C . LEU A 1 282 ? 14.799 6.277 -43.309 1.00 85.06 282 LEU A C 1
ATOM 2206 O O . LEU A 1 282 ? 15.107 7.350 -43.817 1.00 85.06 282 LEU A O 1
ATOM 2210 N N . ALA A 1 283 ? 15.620 5.223 -43.300 1.00 83.56 283 ALA A N 1
ATOM 2211 C CA . ALA A 1 283 ? 16.944 5.237 -43.922 1.00 83.56 283 ALA A CA 1
ATOM 2212 C C . ALA A 1 283 ? 16.877 5.331 -45.458 1.00 83.56 283 ALA A C 1
ATOM 2214 O O . ALA A 1 283 ? 17.676 6.030 -46.068 1.00 83.56 283 ALA A O 1
ATOM 2215 N N . GLU A 1 284 ? 15.914 4.659 -46.093 1.00 86.31 284 GLU A N 1
ATOM 2216 C CA . GLU A 1 284 ? 15.713 4.716 -47.551 1.00 86.31 284 GLU A CA 1
ATOM 2217 C C . GLU A 1 284 ? 15.206 6.092 -48.022 1.00 86.31 284 GLU A C 1
ATOM 2219 O O . GLU A 1 284 ? 15.497 6.512 -49.141 1.00 86.31 284 GLU A O 1
ATOM 2224 N N . HIS A 1 285 ? 14.497 6.820 -47.155 1.00 85.12 285 HIS A N 1
ATOM 2225 C CA . HIS A 1 285 ? 13.908 8.131 -47.436 1.00 85.12 285 HIS A CA 1
ATOM 2226 C C . HIS A 1 285 ? 14.570 9.279 -46.649 1.00 85.12 285 HIS A C 1
ATOM 2228 O O . HIS A 1 285 ? 13.932 10.299 -46.379 1.00 85.12 285 HIS A O 1
ATOM 2234 N N . GLU A 1 286 ? 15.854 9.148 -46.301 1.00 75.06 286 GLU A N 1
ATOM 2235 C CA . GLU A 1 286 ? 16.589 10.075 -45.422 1.00 75.06 286 GLU A CA 1
ATOM 2236 C C . GLU A 1 286 ? 16.428 11.555 -45.831 1.00 75.06 286 GLU A C 1
ATOM 2238 O O . GLU A 1 286 ? 16.096 12.404 -45.003 1.00 75.06 286 GLU A O 1
ATOM 2243 N N . ALA A 1 287 ? 16.536 11.847 -47.134 1.00 73.31 287 ALA A N 1
ATOM 2244 C CA . ALA A 1 287 ? 16.447 13.199 -47.696 1.00 73.31 287 ALA A CA 1
ATOM 2245 C C . ALA A 1 287 ? 15.054 13.859 -47.600 1.00 73.31 287 ALA A C 1
ATOM 2247 O O . ALA A 1 287 ? 14.933 15.069 -47.793 1.00 73.31 287 ALA A O 1
ATOM 2248 N N . GLN A 1 288 ? 13.989 13.090 -47.348 1.00 78.25 288 GLN A N 1
ATOM 2249 C CA . GLN A 1 288 ? 12.626 13.618 -47.197 1.00 78.25 288 GLN A CA 1
ATOM 2250 C C . GLN A 1 288 ? 12.282 13.953 -45.741 1.00 78.25 288 GLN A C 1
ATOM 2252 O O . GLN A 1 288 ? 11.429 14.809 -45.505 1.00 78.25 288 GLN A O 1
ATOM 2257 N N . TYR A 1 289 ? 12.936 13.299 -44.777 1.00 73.69 289 TYR A N 1
ATOM 2258 C CA . TYR A 1 289 ? 12.573 13.374 -43.359 1.00 73.69 289 TYR A CA 1
ATOM 2259 C C . TYR A 1 289 ? 13.591 14.122 -42.492 1.00 73.69 289 TYR A C 1
ATOM 2261 O O . TYR A 1 289 ? 13.209 14.648 -41.446 1.00 73.69 289 TYR A O 1
ATOM 2269 N N . ILE A 1 290 ? 14.854 14.217 -42.917 1.00 68.75 290 ILE A N 1
ATOM 2270 C CA . ILE A 1 290 ? 15.905 14.958 -42.211 1.00 68.75 290 ILE A CA 1
ATOM 2271 C C . ILE A 1 290 ? 16.313 16.156 -43.082 1.00 68.75 290 ILE A C 1
ATOM 2273 O O . ILE A 1 290 ? 16.889 15.980 -44.154 1.00 68.75 290 ILE A O 1
ATOM 2277 N N . LYS A 1 291 ? 15.961 17.371 -42.638 1.00 61.47 291 LYS A N 1
ATOM 2278 C CA . LYS A 1 291 ? 16.461 18.644 -43.189 1.00 61.47 291 LYS A CA 1
ATOM 2279 C C . LYS A 1 291 ? 17.675 19.126 -42.412 1.00 61.47 291 LYS A C 1
ATOM 2281 O O . LYS A 1 291 ? 17.644 18.992 -41.168 1.00 61.47 291 LYS A O 1
#